Protein 4LXH (pdb70)

Sequence (276 aa):
MFEQFESKFIDCDGIRTHYIEMGEGDPLVLVHGGGAGADGRSNFADNFPIFARHMRVIAYDMVGFGQTDAPDPAGFAYTQAARTDHLISFIKALGLSKICLIGNAMGGTTACGAALKAPELIDRLVLMGAAVNISPDDMVANRDDLAAVMSYDGSEEGMRKIIAALTHSYQPTDDIVHHYRHEASLRPTTTAAYKATMGWAKQNGLYYSPEQLASLTMPVLVLGGKNDVMVPVRKVIDQILAIPQAIGHVFPNCGHWVMIEYPEEFCTQTLHFFGKL

B-factor: mean 48.94, std 16.24, range [20.0, 124.08]

Nearest PDB structures (foldseek):
  4lxh-assembly1_A  TM=1.004E+00  e=2.280E-61  Rhizorhabdus wittichii RW1
  4lxg-assembly1_A-2  TM=1.001E+00  e=1.913E-56  Rhizorhabdus wittichii RW1
  4lyd-assembly1_A-2  TM=9.975E-01  e=2.618E-54  Rhizorhabdus wittichii RW1
  7yii-assembly1_A  TM=8.177E-01  e=1.256E-17  Rhodococcus opacus
  5z7x-assembly1_A  TM=7.615E-01  e=5.450E-13  Striga hermonthica

Solvent-accessible surface area: 11505 Å² total; per-residue (Å²): 84,8,138,133,16,130,43,65,75,44,92,2,125,60,25,125,0,4,13,2,43,78,30,156,54,80,24,0,0,0,0,0,5,11,40,36,13,7,3,1,39,6,9,0,21,81,0,0,53,46,0,15,174,71,0,60,0,0,1,1,3,0,1,1,5,2,69,3,52,20,36,98,50,100,74,58,71,6,30,16,63,20,1,9,59,6,0,15,14,0,0,124,40,35,64,16,59,138,0,14,0,0,0,4,14,6,0,0,0,0,0,0,4,0,1,43,134,4,48,114,12,4,68,81,0,0,0,0,2,0,4,0,19,18,29,55,115,55,35,96,61,94,106,138,69,30,61,16,39,99,88,49,109,22,29,50,110,6,9,82,129,18,1,68,30,15,10,88,90,60,144,15,87,86,90,22,0,81,32,22,39,123,8,15,89,56,120,85,8,50,49,1,52,151,32,0,56,36,69,5,124,143,67,3,14,114,23,21,79,126,74,4,51,60,8,106,12,54,0,4,0,0,0,1,112,74,7,27,64,5,31,20,184,44,0,64,71,1,38,143,32,0,101,74,15,90,35,57,52,8,75,85,0,0,10,22,1,1,15,25,63,26,100,64,0,0,63,48,0,2,113,17,13,61,62,119

Structure (mmCIF, N/CA/C/O backbone):
data_4LXH
#
_entry.id   4LXH
#
_cell.length_a   66.596
_cell.length_b   66.596
_cell.length_c   338.179
_cell.angle_alpha   90.00
_cell.angle_beta   90.00
_cell.angle_gamma   120.00
#
_symmetry.space_group_name_H-M   'P 65 2 2'
#
loop_
_entity.id
_entity.type
_entity.pdbx_description
1 polymer 'MCP Hydrolase'
2 non-polymer '(2Z,4E)-3-chloro-2-hydroxy-6-oxo-6-phenylhexa-2,4-dienoic acid'
3 non-polymer 'SODIUM ION'
4 water water
#
loop_
_atom_site.group_PDB
_atom_site.id
_atom_site.type_symbol
_atom_site.label_atom_id
_atom_site.label_alt_id
_atom_site.label_comp_id
_atom_site.label_asym_id
_atom_site.label_entity_id
_atom_site.label_seq_id
_atom_site.pdbx_PDB_ins_code
_atom_site.Cartn_x
_atom_site.Cartn_y
_atom_site.Cartn_z
_atom_site.occupancy
_atom_site.B_iso_or_equiv
_atom_site.auth_seq_id
_atom_site.auth_comp_id
_atom_site.auth_asym_id
_atom_site.auth_atom_id
_atom_site.pdbx_PDB_model_num
ATOM 1 N N . MET A 1 1 ? -35.437 27.936 -4.037 1.00 51.64 1 MET A N 1
ATOM 2 C CA . MET A 1 1 ? -35.908 27.433 -2.737 1.00 47.94 1 MET A CA 1
ATOM 3 C C . MET A 1 1 ? -35.666 28.457 -1.699 1.00 47.20 1 MET A C 1
ATOM 4 O O . MET A 1 1 ? -34.834 29.379 -1.888 1.00 51.12 1 MET A O 1
ATOM 9 N N . PHE A 1 2 ? -36.446 28.388 -0.613 1.00 41.98 2 PHE A N 1
ATOM 10 C CA . PHE A 1 2 ? -36.258 29.264 0.543 1.00 37.86 2 PHE A CA 1
ATOM 11 C C . PHE A 1 2 ? -36.612 30.678 0.313 1.00 38.24 2 PHE A C 1
ATOM 12 O O . PHE A 1 2 ? -36.171 31.502 1.055 1.00 38.35 2 PHE A O 1
ATOM 20 N N . GLU A 1 3 ? -37.458 30.992 -0.672 1.00 43.68 3 GLU A N 1
ATOM 21 C CA . GLU A 1 3 ? -37.783 32.395 -0.958 1.00 40.05 3 GLU A CA 1
ATOM 22 C C . GLU A 1 3 ? -38.777 32.960 0.065 1.00 39.87 3 GLU A C 1
ATOM 23 O O . GLU A 1 3 ? -39.029 34.192 0.129 1.00 40.85 3 GLU A O 1
ATOM 29 N N . GLN A 1 4 ? -39.255 32.091 0.978 1.00 38.61 4 GLN A N 1
ATOM 30 C CA . GLN A 1 4 ? -40.036 32.591 2.104 1.00 40.00 4 GLN A CA 1
ATOM 31 C C . GLN A 1 4 ? -39.281 33.579 2.936 1.00 44.96 4 GLN A C 1
ATOM 32 O O . GLN A 1 4 ? -39.893 34.391 3.623 1.00 45.08 4 GLN A O 1
ATOM 38 N N . PHE A 1 5 ? -37.949 33.512 2.918 1.00 43.60 5 PHE A N 1
ATOM 39 C CA . PHE A 1 5 ? -37.164 34.483 3.672 1.00 44.28 5 PHE A CA 1
ATOM 40 C C . PHE A 1 5 ? -36.632 35.510 2.692 1.00 41.93 5 PHE A C 1
ATOM 41 O O . PHE A 1 5 ? -36.302 35.178 1.586 1.00 43.94 5 PHE A O 1
ATOM 49 N N . GLU A 1 6 ? -36.580 36.747 3.114 1.00 44.18 6 GLU A N 1
ATOM 50 C CA . GLU A 1 6 ? -35.953 37.816 2.373 1.00 49.19 6 GLU A CA 1
ATOM 51 C C . GLU A 1 6 ? -34.433 37.891 2.568 1.00 48.95 6 GLU A C 1
ATOM 52 O O . GLU A 1 6 ? -33.974 38.239 3.639 1.00 49.98 6 GLU A O 1
ATOM 58 N N . SER A 1 7 ? -33.668 37.615 1.524 1.00 50.20 7 SER A N 1
ATOM 59 C CA . SER A 1 7 ? -32.231 37.928 1.505 1.00 48.46 7 SER A CA 1
ATOM 60 C C . SER A 1 7 ? -31.915 39.384 1.801 1.00 50.52 7 SER A C 1
ATOM 61 O O . SER A 1 7 ? -32.458 40.295 1.173 1.00 52.17 7 SER A O 1
ATOM 64 N N . LYS A 1 8 ? -31.075 39.598 2.811 1.00 44.05 8 LYS A N 1
ATOM 65 C CA . LYS A 1 8 ? -30.546 40.897 3.134 1.00 41.50 8 LYS A CA 1
ATOM 66 C C . LYS A 1 8 ? -29.011 40.853 3.121 1.00 47.35 8 LYS A C 1
ATOM 67 O O . LYS A 1 8 ? -28.421 39.764 3.112 1.00 45.30 8 LYS A O 1
ATOM 73 N N . PHE A 1 9 ? -28.375 42.032 3.036 1.00 46.13 9 PHE A N 1
ATOM 74 C CA . PHE A 1 9 ? -26.915 42.107 2.863 1.00 47.45 9 PHE A CA 1
ATOM 75 C C . PHE A 1 9 ? -26.446 43.277 3.674 1.00 46.97 9 PHE A C 1
ATOM 76 O O . PHE A 1 9 ? -27.173 44.252 3.851 1.00 51.44 9 PHE A O 1
ATOM 84 N N . ILE A 1 10 ? -25.260 43.135 4.239 1.00 49.10 10 ILE A N 1
ATOM 85 C CA . ILE A 1 10 ? -24.653 44.148 5.054 1.00 45.58 10 ILE A CA 1
ATOM 86 C C . ILE A 1 10 ? -23.151 44.002 4.870 1.00 47.04 10 ILE A C 1
ATOM 87 O O . ILE A 1 10 ? -22.614 42.902 4.618 1.00 45.54 10 ILE A O 1
ATOM 92 N N . ASP A 1 11 ? -22.462 45.129 4.978 1.00 53.67 11 ASP A N 1
ATOM 93 C CA . ASP A 1 11 ? -21.022 45.145 4.802 1.00 53.33 11 ASP A CA 1
ATOM 94 C C . ASP A 1 11 ? -20.340 44.828 6.114 1.00 52.38 11 ASP A C 1
ATOM 95 O O . ASP A 1 11 ? -20.563 45.533 7.076 1.00 53.74 11 ASP A O 1
ATOM 100 N N . CYS A 1 12 ? -19.473 43.811 6.112 1.00 51.57 12 CYS A N 1
ATOM 10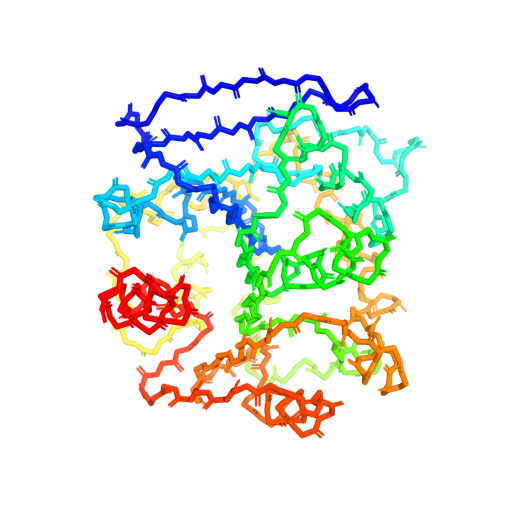1 C CA . CYS A 1 12 ? -18.660 43.459 7.283 1.00 53.65 12 CYS A CA 1
ATOM 102 C C . CYS A 1 12 ? -17.189 43.637 6.959 1.00 54.72 12 CYS A C 1
ATOM 103 O O . CYS A 1 12 ? -16.550 42.729 6.400 1.00 54.18 12 CYS A O 1
ATOM 106 N N . ASP A 1 13 ? -16.667 44.827 7.274 1.00 57.15 13 ASP A N 1
ATOM 107 C CA . ASP A 1 13 ? -15.274 45.185 6.937 1.00 60.36 13 ASP A CA 1
ATOM 108 C C . ASP A 1 13 ? -14.884 44.665 5.580 1.00 59.43 13 ASP A C 1
ATOM 109 O O . ASP A 1 13 ? -13.962 43.876 5.463 1.00 57.13 13 ASP A O 1
ATOM 114 N N . GLY A 1 14 ? -15.674 45.049 4.579 1.00 58.92 14 GLY A N 1
ATOM 115 C CA . GLY A 1 14 ? -15.368 44.747 3.211 1.00 56.57 14 GLY A CA 1
ATOM 116 C C . GLY A 1 14 ? -15.874 43.422 2.710 1.00 56.12 14 GLY A C 1
ATOM 117 O O . GLY A 1 14 ? -15.674 43.104 1.543 1.00 53.79 14 GLY A O 1
ATOM 118 N N . ILE A 1 15 ? -16.469 42.604 3.586 1.00 55.11 15 ILE A N 1
ATOM 119 C CA . ILE A 1 15 ? -17.079 41.367 3.131 1.00 50.96 15 ILE A CA 1
ATOM 120 C C . ILE A 1 15 ? -18.599 41.632 3.124 1.00 48.86 15 ILE A C 1
ATOM 121 O O . ILE A 1 15 ? -19.224 41.955 4.153 1.00 45.91 15 ILE A O 1
ATOM 126 N N . ARG A 1 16 ? -19.155 41.597 1.927 1.00 47.51 16 ARG A N 1
ATOM 127 C CA . ARG A 1 16 ? -20.588 41.723 1.737 1.00 46.38 16 ARG A CA 1
ATOM 128 C C . ARG A 1 16 ? -21.181 40.381 2.182 1.00 39.37 16 ARG A C 1
ATOM 129 O O . ARG A 1 16 ? -20.865 39.321 1.620 1.00 39.84 16 ARG A O 1
ATOM 137 N N . THR A 1 17 ? -22.072 40.478 3.159 1.00 41.31 17 THR A N 1
ATOM 138 C CA . THR A 1 17 ? -22.532 39.277 3.928 1.00 40.34 17 THR A CA 1
ATOM 139 C C . THR A 1 17 ? -24.043 39.086 3.793 1.00 37.09 17 THR A C 1
ATOM 140 O O . THR A 1 17 ? -24.796 39.966 4.138 1.00 42.06 17 THR A O 1
ATOM 144 N N . HIS A 1 18 ? -24.447 37.943 3.252 1.00 40.60 18 HIS A N 1
ATOM 145 C CA . HIS A 1 18 ? -25.839 37.569 3.148 1.00 40.09 18 HIS A CA 1
ATOM 146 C C . HIS A 1 18 ? -26.403 37.060 4.473 1.00 45.76 18 HIS A C 1
ATOM 147 O O . HIS A 1 18 ? -25.759 36.237 5.122 1.00 41.01 18 HIS A O 1
ATOM 154 N N . TYR A 1 19 ? -27.584 37.545 4.860 1.00 44.37 19 TYR A N 1
ATOM 155 C CA . TYR A 1 19 ? -28.308 37.016 6.005 1.00 48.17 19 TYR A CA 1
ATOM 156 C C . TYR A 1 19 ? -29.842 37.113 5.80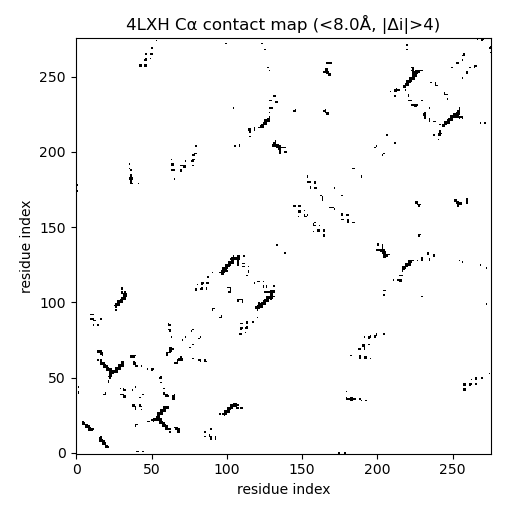4 1.00 49.07 19 TYR A C 1
ATOM 157 O O . TYR A 1 19 ? -30.355 37.954 5.038 1.00 43.17 19 TYR A O 1
ATOM 166 N N . ILE A 1 20 ? -30.553 36.262 6.527 1.00 47.33 20 ILE A N 1
ATOM 167 C CA . ILE A 1 20 ? -32.013 36.329 6.654 1.00 43.23 20 ILE A CA 1
ATOM 168 C C . ILE A 1 20 ? -32.346 36.505 8.115 1.00 46.83 20 ILE A C 1
ATOM 169 O O . ILE A 1 20 ? -31.574 36.035 9.028 1.00 39.70 20 ILE A O 1
ATOM 174 N N . GLU A 1 21 ? -33.436 37.217 8.380 1.00 42.87 21 GLU A N 1
ATOM 175 C CA . GLU A 1 21 ? -33.933 37.359 9.730 1.00 45.80 21 GLU A CA 1
ATOM 176 C C . GLU A 1 21 ? -35.466 37.225 9.807 1.00 49.27 21 GLU A C 1
ATOM 177 O O . GLU A 1 21 ? -36.131 37.341 8.778 1.00 47.69 21 GLU A O 1
ATOM 183 N N . MET A 1 22 ? -36.014 37.016 11.013 1.00 45.68 22 MET A N 1
ATOM 184 C CA . MET A 1 22 ? -37.455 36.817 11.203 1.00 46.67 22 MET A CA 1
ATOM 185 C C . MET A 1 22 ? -37.734 37.076 12.667 1.00 48.61 22 MET A C 1
ATOM 186 O O . MET A 1 22 ? -36.864 36.863 13.506 1.00 47.15 22 MET A O 1
ATOM 191 N N . GLY A 1 23 ? -38.896 37.606 13.011 1.00 44.13 23 GLY A N 1
ATOM 192 C CA . GLY A 1 23 ? -39.255 37.713 14.414 1.00 41.39 23 GLY A CA 1
ATOM 193 C C . GLY A 1 23 ? -38.767 38.992 14.994 1.00 46.18 23 GLY A C 1
ATOM 194 O O . GLY A 1 23 ? -38.098 39.742 14.330 1.00 48.56 23 GLY A O 1
ATOM 195 N N . GLU A 1 24 ? -39.093 39.211 16.268 1.00 46.74 24 GLU A N 1
ATOM 196 C CA . GLU A 1 24 ? -38.815 40.421 16.987 1.00 49.79 24 GLU A CA 1
ATOM 197 C C . GLU A 1 24 ? -38.362 40.061 18.377 1.00 49.38 24 GLU A C 1
ATOM 198 O O . GLU A 1 24 ? -38.748 39.029 18.959 1.00 45.24 24 GLU A O 1
ATOM 204 N N . GLY A 1 25 ? -37.547 40.921 18.933 1.00 52.24 25 GLY A N 1
ATOM 205 C CA . GLY A 1 25 ? -37.199 40.759 20.308 1.00 53.90 25 GLY A CA 1
ATOM 206 C C . GLY A 1 25 ? -35.739 40.514 20.425 1.00 54.62 25 GLY A C 1
ATOM 207 O O . GLY A 1 25 ? -34.950 41.053 19.672 1.00 55.87 25 GLY A O 1
ATOM 208 N N . ASP A 1 26 ? -35.368 39.699 21.389 1.00 54.14 26 ASP A N 1
ATOM 209 C CA . ASP A 1 26 ? -33.966 39.518 21.666 1.00 51.89 26 ASP A CA 1
ATOM 210 C C . ASP A 1 26 ? -33.280 38.748 20.521 1.00 45.02 26 ASP A C 1
ATOM 211 O O . ASP A 1 26 ? -33.880 37.884 19.939 1.00 43.01 26 ASP A O 1
ATOM 216 N N . PRO A 1 27 ? -32.027 39.115 20.179 1.00 39.89 27 PRO A N 1
ATOM 217 C CA . PRO A 1 27 ? -31.378 38.520 19.025 1.00 43.19 27 PRO A CA 1
ATOM 218 C C . PRO A 1 27 ? -30.755 37.128 19.247 1.00 41.33 27 PRO A C 1
ATOM 219 O O . PRO A 1 27 ? -30.093 36.866 20.231 1.00 43.25 27 PRO A O 1
ATOM 223 N N . LEU A 1 28 ? -30.990 36.282 18.294 1.00 40.39 28 LEU A N 1
ATOM 224 C CA . LEU A 1 28 ? -30.423 34.965 18.219 1.00 41.03 28 LEU A CA 1
ATOM 225 C C . LEU A 1 28 ? -29.755 34.862 16.874 1.00 39.46 28 LEU A C 1
ATOM 226 O O . LEU A 1 28 ? -30.445 34.971 15.828 1.00 39.16 28 LEU A O 1
ATOM 231 N N . VAL A 1 29 ? -28.433 34.672 16.880 1.00 36.04 29 VAL A N 1
ATOM 232 C CA . VAL A 1 29 ? -27.699 34.324 15.636 1.00 36.13 29 VAL A CA 1
ATOM 233 C C . VAL A 1 29 ? -27.428 32.856 15.501 1.00 34.12 29 VAL A C 1
ATOM 234 O O . VAL A 1 29 ? -26.872 32.242 16.429 1.00 38.07 29 VAL A O 1
ATOM 238 N N . LEU A 1 30 ? -27.755 32.283 14.346 1.00 28.70 30 LEU A N 1
ATOM 239 C CA . LEU A 1 30 ? -27.446 30.947 13.978 1.00 29.90 30 LEU A CA 1
ATOM 240 C C . LEU A 1 30 ? -26.243 30.887 12.969 1.00 37.22 30 LEU A C 1
ATOM 241 O O . LEU A 1 30 ? -26.232 31.628 11.970 1.00 38.97 30 LEU A O 1
ATOM 246 N N . VAL A 1 31 ? -25.282 30.018 13.236 1.00 33.39 31 VAL A N 1
ATOM 247 C CA . VAL A 1 31 ? -24.122 29.817 12.392 1.00 32.26 31 VAL A CA 1
ATOM 248 C C . VAL A 1 31 ? -24.106 28.419 11.811 1.00 34.89 31 VAL A C 1
ATOM 249 O O . VAL A 1 31 ? -23.955 27.464 12.515 1.00 37.77 31 VAL A O 1
ATOM 253 N N . HIS A 1 32 ? -24.259 28.324 10.512 1.00 31.82 32 HIS A N 1
ATOM 254 C CA . HIS A 1 32 ? -24.236 27.082 9.790 1.00 31.57 32 HIS A CA 1
ATOM 255 C C . HIS A 1 32 ? -22.913 26.363 9.812 1.00 31.18 32 HIS A C 1
ATOM 256 O O . HIS A 1 32 ? -21.909 26.887 10.158 1.00 33.63 32 HIS A O 1
ATOM 263 N N . GLY A 1 33 ? -22.975 25.116 9.401 1.00 42.17 33 GLY A N 1
ATOM 264 C CA . GLY A 1 33 ? -21.833 24.258 9.311 1.00 43.05 33 GLY A CA 1
ATOM 265 C C . GLY A 1 33 ? -21.009 24.464 8.059 1.00 41.58 33 GLY A C 1
ATOM 266 O O . GLY A 1 33 ? -21.255 25.341 7.282 1.00 32.01 33 GLY A O 1
ATOM 267 N N . GLY A 1 34 ? -20.016 23.628 7.882 1.00 49.33 34 GLY A N 1
ATOM 268 C CA . GLY A 1 34 ? -19.079 23.775 6.799 1.00 48.39 34 GLY A CA 1
ATOM 269 C C . GLY A 1 34 ? -19.071 22.688 5.769 1.00 48.73 34 GLY A C 1
ATOM 270 O O . GLY A 1 34 ? -18.052 22.397 5.230 1.00 57.77 34 GLY A O 1
ATOM 271 N N . GLY A 1 35 ? -20.207 22.098 5.488 1.00 45.42 35 GLY A N 1
ATOM 272 C CA . GLY A 1 35 ? -20.308 21.162 4.401 1.00 47.58 35 GLY A CA 1
ATOM 273 C C . GLY A 1 35 ? -20.345 21.876 3.064 1.00 45.79 35 GLY A C 1
ATOM 274 O O . GLY A 1 35 ? -20.566 23.059 3.003 1.00 41.50 35 GLY A O 1
ATOM 275 N N . ALA A 1 36 ? -20.104 21.139 2.002 1.00 48.65 36 ALA A N 1
ATOM 276 C CA . ALA A 1 36 ? -19.994 21.716 0.652 1.00 51.48 36 ALA A CA 1
ATOM 277 C C . ALA A 1 36 ? -21.366 22.266 0.268 1.00 48.41 36 ALA A C 1
ATOM 278 O O . ALA A 1 36 ? -22.304 21.495 0.175 1.00 46.74 36 ALA A O 1
ATOM 280 N N . GLY A 1 37 ? -21.474 23.574 0.100 1.00 45.59 37 GLY A N 1
ATOM 281 C CA . GLY A 1 37 ? -22.721 24.174 -0.310 1.00 48.69 37 GLY A CA 1
ATOM 282 C C . GLY A 1 37 ? -23.632 24.584 0.838 1.00 49.74 37 GLY A C 1
ATOM 283 O O . GLY A 1 37 ? -24.768 24.980 0.590 1.00 37.36 37 GLY A O 1
ATOM 284 N N . ALA A 1 38 ? -23.117 24.553 2.079 1.00 46.12 38 ALA A N 1
ATOM 285 C CA . ALA A 1 38 ? -23.902 24.920 3.260 1.00 42.71 38 ALA A CA 1
ATOM 286 C C . ALA A 1 38 ? -24.132 26.399 3.298 1.00 42.73 38 ALA A C 1
ATOM 287 O O . ALA A 1 38 ? -23.363 27.200 2.749 1.00 43.18 38 ALA A O 1
ATOM 289 N N . ASP A 1 39 ? -25.242 26.776 3.904 1.00 33.16 39 ASP A N 1
ATOM 290 C CA . ASP A 1 39 ? -25.560 28.162 4.141 1.00 36.44 39 ASP A CA 1
ATOM 291 C C . ASP A 1 39 ? -26.639 28.187 5.229 1.00 33.02 39 ASP A C 1
ATOM 292 O O . ASP A 1 39 ? -27.158 27.134 5.552 1.00 33.15 39 ASP A O 1
ATOM 297 N N . GLY A 1 40 ? -27.009 29.387 5.650 1.00 32.22 40 GLY A N 1
ATOM 298 C CA . GLY A 1 40 ? -27.904 29.699 6.709 1.00 39.19 40 GLY A CA 1
ATOM 299 C C . GLY A 1 40 ? -29.278 29.125 6.505 1.00 41.66 40 GLY A C 1
ATOM 300 O O . GLY A 1 40 ? -29.828 28.444 7.414 1.00 35.43 40 GLY A O 1
ATOM 301 N N . ARG A 1 41 ? -29.851 29.386 5.330 1.00 41.24 41 ARG A N 1
ATOM 302 C CA . ARG A 1 41 ? -31.229 28.959 5.085 1.00 40.03 41 ARG A CA 1
ATOM 303 C C . ARG A 1 41 ? -31.342 27.456 4.853 1.00 39.61 41 ARG A C 1
ATOM 304 O O . ARG A 1 41 ? -32.260 26.787 5.370 1.00 41.68 41 ARG A O 1
ATOM 312 N N . SER A 1 42 ? -30.387 26.817 4.244 1.00 36.48 42 SER A N 1
ATOM 313 C CA . SER A 1 42 ? -30.522 25.357 4.179 1.00 38.86 42 SER A CA 1
ATOM 314 C C . SER A 1 42 ? -30.265 24.640 5.535 1.00 39.68 42 SER A C 1
ATOM 315 O O . SER A 1 42 ? -30.679 23.497 5.696 1.00 42.12 42 SER A O 1
ATOM 318 N N . ASN A 1 43 ? -29.544 25.276 6.423 1.00 40.62 43 ASN A N 1
ATOM 3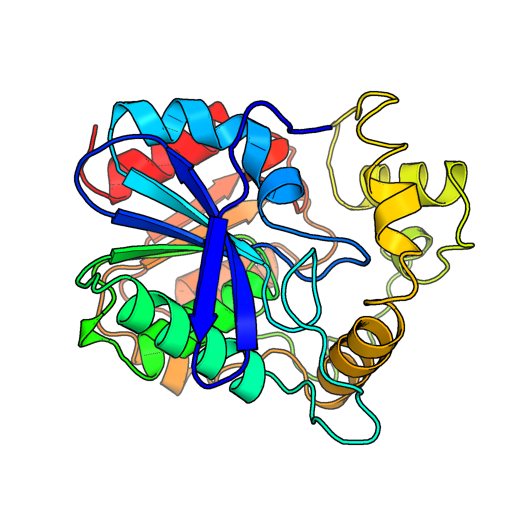19 C CA . ASN A 1 43 ? -29.219 24.646 7.661 1.00 34.56 43 ASN A CA 1
ATOM 320 C C . ASN A 1 43 ? -30.369 24.878 8.571 1.00 46.49 43 ASN A C 1
ATOM 321 O O . ASN A 1 43 ? -30.707 24.065 9.380 1.00 38.10 43 ASN A O 1
ATOM 326 N N . PHE A 1 44 ? -30.982 26.016 8.432 1.00 32.43 44 PHE A N 1
ATOM 327 C CA . PHE A 1 44 ? -31.908 26.345 9.479 1.00 34.72 44 PHE A CA 1
ATOM 328 C C . PHE A 1 44 ? -33.369 26.587 9.083 1.00 37.62 44 PHE A C 1
ATOM 329 O O . PHE A 1 44 ? -34.138 27.033 9.880 1.00 37.38 44 PHE A O 1
ATOM 337 N N . ALA A 1 45 ? -33.781 26.317 7.869 1.00 36.12 45 ALA A N 1
ATOM 338 C CA . ALA A 1 45 ? -35.127 26.678 7.431 1.00 41.85 45 ALA A CA 1
ATOM 339 C C . ALA A 1 45 ? -36.263 26.196 8.337 1.00 41.98 45 ALA A C 1
ATOM 340 O O . ALA A 1 45 ? -37.144 26.932 8.667 1.00 43.77 45 ALA A O 1
ATOM 342 N N . ASP A 1 46 ? -36.199 24.945 8.723 1.00 43.69 46 ASP A N 1
ATOM 343 C CA . ASP A 1 46 ? -37.143 24.324 9.687 1.00 47.00 46 ASP A CA 1
ATOM 344 C C . ASP A 1 46 ? -37.283 25.012 11.060 1.00 43.90 46 ASP A C 1
ATOM 345 O O . ASP A 1 46 ? -38.349 25.022 11.629 1.00 46.80 46 ASP A O 1
ATOM 350 N N . ASN A 1 47 ? -36.221 25.600 11.587 1.00 36.81 47 ASN A N 1
ATOM 351 C CA . ASN A 1 47 ? -36.240 26.135 12.928 1.00 34.08 47 ASN A CA 1
ATOM 352 C C . ASN A 1 47 ? -36.652 27.566 12.990 1.00 35.94 47 ASN A C 1
ATOM 353 O O . ASN A 1 47 ? -37.032 28.091 14.033 1.00 35.58 47 ASN A O 1
ATOM 358 N N . PHE A 1 48 ? -36.448 28.253 11.891 1.00 37.68 48 PHE A N 1
ATOM 359 C CA . PHE A 1 48 ? -36.672 29.679 11.791 1.00 38.45 48 PHE A CA 1
ATOM 360 C C . PHE A 1 48 ? -38.050 30.128 12.243 1.00 36.39 48 PHE A C 1
ATOM 361 O O . PHE A 1 48 ? -38.151 31.047 12.990 1.00 40.84 48 PHE A O 1
ATOM 369 N N . PRO A 1 49 ? -39.108 29.482 11.796 1.00 38.04 49 PRO A N 1
ATOM 370 C CA . PRO A 1 49 ? -40.443 29.922 12.214 1.00 45.65 49 PRO A CA 1
ATOM 371 C C . PRO A 1 49 ? -40.679 29.635 13.689 1.00 42.24 49 PRO A C 1
ATOM 372 O O . PRO A 1 49 ? -41.362 30.387 14.337 1.00 47.65 49 PRO A O 1
ATOM 376 N N . ILE A 1 50 ? -40.084 28.563 14.223 1.00 44.82 50 ILE A N 1
ATOM 377 C CA . ILE A 1 50 ? -40.233 28.278 15.669 1.00 41.35 50 ILE A CA 1
ATOM 378 C C . ILE A 1 50 ? -39.540 29.386 16.470 1.00 39.28 50 ILE A C 1
ATOM 379 O O . ILE A 1 50 ? -40.178 30.062 17.285 1.00 34.78 50 ILE A O 1
ATOM 384 N N . PHE A 1 51 ? -38.247 29.627 16.198 1.00 33.53 51 PHE A N 1
ATOM 385 C CA . PHE A 1 51 ? -37.531 30.643 16.929 1.00 34.03 51 PHE A CA 1
ATOM 386 C C . PHE A 1 51 ? -38.146 32.028 16.852 1.00 36.74 51 PHE A C 1
ATOM 387 O O . PHE A 1 51 ? -37.983 32.845 17.788 1.00 35.76 51 PHE A O 1
ATOM 395 N N . ALA A 1 52 ? -38.741 32.323 15.675 1.00 40.38 52 ALA A N 1
ATOM 396 C CA . ALA A 1 52 ? -39.194 33.673 15.357 1.00 43.58 52 ALA A CA 1
ATOM 397 C C . ALA A 1 52 ? -40.449 34.071 16.197 1.00 45.94 52 ALA A C 1
ATOM 398 O O . ALA A 1 52 ? -40.706 35.251 16.445 1.00 47.76 52 ALA A O 1
ATOM 400 N N . ARG A 1 53 ? -41.136 33.079 16.751 1.00 47.37 53 ARG A N 1
ATOM 401 C CA . ARG A 1 53 ? -42.214 33.354 17.685 1.00 48.89 53 ARG A CA 1
ATOM 402 C C . ARG A 1 53 ? -41.740 33.928 18.971 1.00 47.43 53 ARG A C 1
ATOM 403 O O . ARG A 1 53 ? -42.513 34.534 19.685 1.00 42.49 53 ARG A O 1
ATOM 411 N N . HIS A 1 54 ? -40.458 33.824 19.259 1.00 43.35 54 HIS A N 1
ATOM 412 C CA . HIS A 1 54 ? -39.966 34.270 20.570 1.00 44.40 54 HIS A CA 1
ATOM 413 C C . HIS A 1 54 ? -38.867 35.239 20.491 1.00 42.72 54 HIS A C 1
ATOM 414 O O . HIS A 1 54 ? -38.627 35.978 21.465 1.00 44.45 54 HIS A O 1
ATOM 421 N N . MET A 1 55 ? -38.145 35.245 19.366 1.00 43.13 55 MET A N 1
ATOM 422 C CA . MET A 1 55 ? -36.954 36.083 19.330 1.00 43.01 55 MET A CA 1
ATOM 423 C C . MET A 1 55 ? -36.789 36.663 17.941 1.00 42.47 55 MET A C 1
ATOM 424 O O . MET A 1 55 ? -37.451 36.230 16.988 1.00 46.16 55 MET A O 1
ATOM 429 N N . ARG A 1 56 ? -35.865 37.613 17.819 1.00 43.66 56 ARG A N 1
ATOM 430 C CA . ARG A 1 56 ? -35.358 37.957 16.491 1.00 42.11 56 ARG A CA 1
ATOM 431 C C . ARG A 1 56 ? -34.251 37.014 16.057 1.00 39.32 56 ARG A C 1
ATOM 432 O O . ARG A 1 56 ? -33.068 37.197 16.459 1.00 39.62 56 ARG A O 1
ATOM 440 N N . VAL A 1 57 ? -34.604 36.043 15.227 1.00 38.20 57 VAL A N 1
ATOM 441 C CA . VAL A 1 57 ? -33.666 35.061 14.749 1.00 43.56 57 VAL A CA 1
ATOM 442 C C . VAL A 1 57 ? -33.006 35.448 13.397 1.00 45.97 57 VAL A C 1
ATOM 443 O O . VAL A 1 57 ? -33.662 35.955 12.490 1.00 44.37 57 VAL A O 1
ATOM 447 N N . ILE A 1 58 ? -31.713 35.141 13.283 1.00 41.42 58 ILE A N 1
ATOM 448 C CA . ILE A 1 58 ? -30.821 35.648 12.207 1.00 40.49 58 ILE A CA 1
ATOM 449 C C . ILE A 1 58 ? -29.861 34.583 11.781 1.00 41.80 58 ILE A C 1
ATOM 450 O O . ILE A 1 58 ? -29.154 34.008 12.633 1.00 41.58 58 ILE A O 1
ATOM 455 N N . ALA A 1 59 ? -29.860 34.209 10.515 1.00 34.47 59 ALA A N 1
ATOM 456 C CA . ALA A 1 59 ? -28.857 33.261 10.034 1.00 36.11 59 ALA A CA 1
ATOM 457 C C . ALA A 1 59 ? -28.088 34.002 8.913 1.00 40.70 59 ALA A C 1
ATOM 458 O O . ALA A 1 59 ? -28.712 34.768 8.180 1.00 39.52 59 ALA A O 1
ATOM 460 N N . TYR A 1 60 ? -26.760 33.877 8.892 1.00 41.12 60 TYR A N 1
ATOM 461 C CA . TYR A 1 60 ? -25.892 34.577 7.926 1.00 38.34 60 TYR A CA 1
ATOM 462 C C . TYR A 1 60 ? -25.077 33.519 7.238 1.00 41.21 60 TYR A C 1
ATOM 463 O O . TYR A 1 60 ? -25.052 32.360 7.690 1.00 40.56 60 TYR A O 1
ATOM 472 N N . ASP A 1 61 ? -24.457 33.857 6.100 1.00 39.16 61 ASP A N 1
ATOM 473 C CA . ASP A 1 61 ? -23.589 32.923 5.457 1.00 39.13 61 ASP A CA 1
ATOM 474 C C . ASP A 1 61 ? -22.140 33.292 5.824 1.00 39.58 61 ASP A C 1
ATOM 475 O O . ASP A 1 61 ? -21.745 34.444 5.736 1.00 42.13 61 ASP A O 1
ATOM 480 N N . MET A 1 62 ? -21.366 32.326 6.318 1.00 38.04 62 MET A N 1
ATOM 481 C CA . MET A 1 62 ? -19.972 32.563 6.668 1.00 38.57 62 MET A CA 1
ATOM 482 C C . MET A 1 62 ? -19.138 32.887 5.380 1.00 37.50 62 MET A C 1
ATOM 483 O O . MET A 1 62 ? -19.448 32.405 4.300 1.00 39.20 62 MET A O 1
ATOM 488 N N . VAL A 1 63 ? -18.100 33.704 5.562 1.00 45.36 63 VAL A N 1
ATOM 489 C CA . VAL A 1 63 ? -17.165 34.032 4.475 1.00 39.04 63 VAL A CA 1
ATOM 490 C C . VAL A 1 63 ? -16.802 32.770 3.750 1.00 41.62 63 VAL A C 1
ATOM 491 O O . VAL A 1 63 ? -16.408 31.736 4.319 1.00 46.08 63 VAL A O 1
ATOM 495 N N . GLY A 1 64 ? -17.092 32.775 2.457 1.00 40.45 64 GLY A N 1
ATOM 496 C CA . GLY A 1 64 ? -16.763 31.639 1.635 1.00 39.37 64 GLY A CA 1
ATOM 497 C C . GLY A 1 64 ? -17.918 30.750 1.274 1.00 40.44 64 GLY A C 1
ATOM 498 O O . GLY A 1 64 ? -17.732 29.800 0.500 1.00 42.78 64 GLY A O 1
ATOM 499 N N . PHE A 1 65 ? -19.076 30.992 1.900 1.00 39.29 65 PHE A N 1
ATOM 500 C CA . PHE A 1 65 ? -20.262 30.168 1.741 1.00 37.74 65 PHE A CA 1
ATOM 501 C C . PHE A 1 65 ? -21.438 31.017 1.242 1.00 31.86 65 PHE A C 1
ATOM 502 O O . PHE A 1 65 ? -21.529 32.219 1.553 1.00 33.57 65 PHE A O 1
ATOM 510 N N . GLY A 1 66 ? -22.363 30.312 0.632 1.00 39.66 66 GLY A N 1
ATOM 511 C CA . GLY A 1 66 ? -23.699 30.868 0.359 1.00 40.80 66 GLY A CA 1
ATOM 512 C C . GLY A 1 66 ? -23.573 32.028 -0.611 1.00 42.31 66 GLY A C 1
ATOM 513 O O . GLY A 1 66 ? -22.941 31.887 -1.626 1.00 43.47 66 GLY A O 1
ATOM 514 N N . GLN A 1 67 ? -24.127 33.161 -0.233 1.00 42.61 67 GLN A N 1
ATOM 515 C CA . GLN A 1 67 ? -24.185 34.365 -1.044 1.00 45.37 67 GLN A CA 1
ATOM 516 C C . GLN A 1 67 ? -23.388 35.409 -0.359 1.00 42.83 67 GLN A C 1
ATOM 517 O O . GLN A 1 67 ? -23.504 36.596 -0.592 1.00 40.64 67 GLN A O 1
ATOM 523 N N . THR A 1 68 ? -22.565 34.978 0.568 1.00 43.50 68 THR A N 1
ATOM 524 C CA . THR A 1 68 ? -21.684 35.935 1.192 1.00 42.63 68 THR A CA 1
ATOM 525 C C . THR A 1 68 ? -20.507 36.030 0.213 1.00 36.70 68 THR A C 1
ATOM 526 O O . THR A 1 68 ? -20.279 35.083 -0.552 1.00 34.81 68 THR A O 1
ATOM 530 N N . ASP A 1 69 ? -19.810 37.155 0.194 1.00 43.27 69 ASP A N 1
ATOM 531 C CA . ASP A 1 69 ? -18.497 37.199 -0.586 1.00 47.65 69 ASP A CA 1
ATOM 532 C C . ASP A 1 69 ? -17.569 36.031 -0.322 1.00 45.96 69 ASP A C 1
ATOM 533 O O . ASP A 1 69 ? -17.326 35.713 0.864 1.00 51.38 69 ASP A O 1
ATOM 538 N N . ALA A 1 70 ? -17.128 35.348 -1.370 1.00 40.57 70 ALA A N 1
ATOM 539 C CA . ALA A 1 70 ? -16.061 34.418 -1.288 1.00 40.62 70 ALA A CA 1
ATOM 540 C C . ALA A 1 70 ? -14.755 35.054 -1.907 1.00 41.25 70 ALA A C 1
ATOM 541 O O . ALA A 1 70 ? -14.400 34.687 -3.020 1.00 42.22 70 ALA A O 1
ATOM 543 N N . PRO A 1 71 ? -14.020 35.894 -1.153 1.00 42.95 71 PRO A N 1
ATOM 544 C CA . PRO A 1 71 ? -12.717 36.397 -1.649 1.00 43.40 71 PRO A CA 1
ATOM 545 C C . PRO A 1 71 ? -11.883 35.313 -2.307 1.00 44.34 71 PRO A C 1
ATOM 546 O O . PRO A 1 71 ? -11.782 34.179 -1.822 1.00 42.29 71 PRO A O 1
ATOM 550 N N . ASP A 1 72 ? -11.334 35.646 -3.466 1.00 41.01 72 ASP A N 1
ATOM 551 C CA . ASP A 1 72 ? -10.436 34.752 -4.195 1.00 42.00 72 ASP A CA 1
ATOM 552 C C . ASP A 1 72 ? -9.367 34.269 -3.203 1.00 38.89 72 ASP A C 1
ATOM 553 O O . ASP A 1 72 ? -8.735 35.102 -2.539 1.00 36.96 72 ASP A O 1
ATOM 558 N N . PRO A 1 73 ? -9.165 32.964 -3.132 1.00 37.74 73 PRO A N 1
ATOM 559 C CA . PRO A 1 73 ? -8.233 32.343 -2.209 1.00 42.43 73 PRO A CA 1
ATOM 560 C C . PRO A 1 73 ? -6.769 32.401 -2.709 1.00 44.43 73 PRO A C 1
ATOM 561 O O . PRO A 1 73 ? -5.896 31.881 -2.038 1.00 41.34 73 PRO A O 1
ATOM 565 N N . ALA A 1 74 ? -6.548 32.974 -3.905 1.00 44.35 74 ALA A N 1
ATOM 566 C CA . ALA A 1 74 ? -5.212 33.386 -4.399 1.00 43.29 74 ALA A CA 1
ATOM 567 C C . ALA A 1 74 ? -4.776 34.537 -3.580 1.00 41.21 74 ALA A C 1
ATOM 568 O O . ALA A 1 74 ? -3.612 34.814 -3.509 1.00 43.93 74 ALA A O 1
ATOM 570 N N . GLY A 1 75 ? -5.727 35.259 -2.988 1.00 38.99 75 GLY A N 1
ATOM 571 C CA . GLY A 1 75 ? -5.411 36.395 -2.167 1.00 37.90 75 GLY A CA 1
ATOM 572 C C . GLY A 1 75 ? -5.926 36.425 -0.715 1.00 42.48 75 GLY A C 1
ATOM 573 O O . GLY A 1 75 ? -5.625 37.377 0.035 1.00 42.47 75 GLY A O 1
ATOM 574 N N . PHE A 1 76 ? -6.688 35.404 -0.304 1.00 42.98 76 PHE A N 1
ATOM 575 C CA . PHE A 1 76 ? -7.387 35.459 1.019 1.00 44.44 76 PHE A CA 1
ATOM 576 C C . PHE A 1 76 ? -7.165 34.130 1.706 1.00 36.43 76 PHE A C 1
ATOM 577 O O . PHE A 1 76 ? -7.274 33.102 1.114 1.00 35.62 76 PHE A O 1
ATOM 585 N N . ALA A 1 77 ? -6.737 34.182 2.958 1.00 40.39 77 ALA A N 1
ATOM 586 C CA . ALA A 1 77 ? -6.465 32.952 3.697 1.00 39.62 77 ALA A CA 1
ATOM 587 C C . ALA A 1 77 ? -7.821 32.488 4.415 1.00 32.16 77 ALA A C 1
ATOM 588 O O . ALA A 1 77 ? -8.368 33.232 5.204 1.00 37.03 77 ALA A O 1
ATOM 590 N N . TYR A 1 78 ? -8.363 31.357 4.052 1.00 40.72 78 TYR A N 1
ATOM 591 C CA . TYR A 1 78 ? -9.607 30.831 4.674 1.00 36.99 78 TYR A CA 1
ATOM 592 C C . TYR A 1 78 ? -9.296 30.032 5.975 1.00 31.27 78 TYR A C 1
ATOM 593 O O . TYR A 1 78 ? -9.367 28.801 6.020 1.00 37.09 78 TYR A O 1
ATOM 602 N N . THR A 1 79 ? -8.833 30.785 6.941 1.00 36.12 79 THR A N 1
ATOM 603 C CA . THR A 1 79 ? -8.466 30.264 8.260 1.00 39.76 79 THR A CA 1
ATOM 604 C C . THR A 1 79 ? -9.657 30.440 9.259 1.00 42.82 79 THR A C 1
ATOM 605 O O . THR A 1 79 ? -10.625 31.199 8.998 1.00 39.49 79 THR A O 1
ATOM 609 N N . GLN A 1 80 ? -9.547 29.821 10.437 1.00 41.04 80 GLN A N 1
ATOM 610 C CA . GLN A 1 80 ? -10.640 29.884 11.406 1.00 38.13 80 GLN A CA 1
ATOM 611 C C . GLN A 1 80 ? -10.698 31.264 11.919 1.00 40.72 80 GLN A C 1
ATOM 612 O O . GLN A 1 80 ? -11.771 31.829 12.166 1.00 42.10 80 GLN A O 1
ATOM 618 N N . ALA A 1 81 ? -9.545 31.892 12.025 1.00 36.09 81 ALA A N 1
ATOM 619 C CA . ALA A 1 81 ? -9.520 33.229 12.525 1.00 35.65 81 ALA A CA 1
ATOM 620 C C . ALA A 1 81 ? -10.279 34.170 11.594 1.00 38.01 81 ALA A C 1
ATOM 621 O O . ALA A 1 81 ? -10.841 35.231 12.021 1.00 42.62 81 ALA A O 1
ATOM 623 N N . ALA A 1 82 ? -10.244 33.822 10.313 1.00 41.73 82 ALA A N 1
ATOM 624 C CA . ALA A 1 82 ? -10.978 34.610 9.303 1.00 42.61 82 ALA A CA 1
ATOM 625 C C . ALA A 1 82 ? -12.497 34.466 9.586 1.00 38.12 82 ALA A C 1
ATOM 626 O O . ALA A 1 82 ? -13.197 35.462 9.642 1.00 38.18 82 ALA A O 1
ATOM 628 N N . ARG A 1 83 ? -12.977 33.241 9.829 1.00 40.04 83 ARG A N 1
ATOM 629 C CA . ARG A 1 83 ? -14.426 33.107 10.137 1.00 40.42 83 ARG A CA 1
ATOM 630 C C . ARG A 1 83 ? -14.846 33.812 11.414 1.00 41.83 83 ARG A C 1
ATOM 631 O O . ARG A 1 83 ? -15.895 34.501 11.487 1.00 37.89 83 ARG A O 1
ATOM 639 N N . THR A 1 84 ? -13.993 33.723 12.431 1.00 42.24 84 THR A N 1
ATOM 640 C CA . THR A 1 84 ? -14.322 34.279 13.714 1.00 42.03 84 THR A CA 1
ATOM 641 C C . THR A 1 84 ? -14.446 35.778 13.641 1.00 44.98 84 THR A C 1
ATOM 642 O O . THR A 1 84 ? -15.370 36.390 14.190 1.00 43.46 84 THR A O 1
ATOM 646 N N . ASP A 1 85 ? -13.476 36.399 12.966 1.00 42.21 85 ASP A N 1
ATOM 647 C CA . ASP A 1 85 ? -13.484 37.838 12.851 1.00 37.23 85 ASP A CA 1
ATOM 648 C C . ASP A 1 85 ? -14.650 38.335 11.970 1.00 37.78 85 ASP A C 1
ATOM 649 O O . ASP A 1 85 ? -15.227 39.408 12.219 1.00 38.06 85 ASP A O 1
ATOM 654 N N . HIS A 1 86 ? -14.981 37.559 10.963 1.00 36.21 86 HIS A N 1
ATOM 655 C CA . HIS A 1 86 ? -16.176 37.882 10.166 1.00 40.68 86 HIS A CA 1
ATOM 656 C C . HIS A 1 86 ? -17.444 37.874 11.055 1.00 44.90 86 HIS A C 1
ATOM 657 O O . HIS A 1 86 ? -18.210 38.841 11.063 1.00 44.81 86 HIS A O 1
ATOM 664 N N . LEU A 1 87 ? -17.629 36.812 11.876 1.00 46.01 87 LEU A N 1
ATOM 665 C CA . LEU A 1 87 ? -18.798 36.754 12.758 1.00 40.29 87 LEU A CA 1
ATOM 666 C C . LEU A 1 87 ? -18.869 37.934 13.649 1.00 39.12 87 LEU A C 1
ATOM 667 O O . LEU A 1 87 ? -19.932 38.498 13.836 1.00 40.42 87 LEU A O 1
ATOM 672 N N . ILE A 1 88 ? -17.728 38.301 14.244 1.00 41.98 88 ILE A N 1
ATOM 673 C CA . ILE A 1 88 ? -17.650 39.427 15.148 1.00 44.38 88 ILE A CA 1
ATOM 674 C C . ILE A 1 88 ? -18.023 40.698 14.423 1.00 46.65 88 ILE A C 1
ATOM 675 O O . ILE A 1 88 ? -18.690 41.552 14.988 1.00 45.28 88 ILE A O 1
ATOM 680 N N . SER A 1 89 ? -17.585 40.802 13.165 1.00 46.55 89 SER A N 1
ATOM 681 C CA . SER A 1 89 ? -17.834 42.008 12.341 1.00 46.65 89 SER A CA 1
ATOM 682 C C . SER A 1 89 ? -19.329 42.115 12.000 1.00 45.41 89 SER A C 1
ATOM 683 O O . SER A 1 89 ? -19.948 43.198 12.062 1.00 43.49 89 SER A O 1
ATOM 686 N N . PHE A 1 90 ? -19.926 40.937 11.742 1.00 47.46 90 PHE A N 1
ATOM 687 C CA . PHE A 1 90 ? -21.340 40.811 11.386 1.00 43.32 90 PHE A CA 1
ATOM 688 C C . PHE A 1 90 ? -22.226 41.251 12.512 1.00 46.14 90 PHE A C 1
ATOM 689 O O . PHE A 1 90 ? -23.114 42.140 12.359 1.00 43.01 90 PHE A O 1
ATOM 697 N N . ILE A 1 91 ? -21.928 40.708 13.690 1.00 48.39 91 ILE A N 1
ATOM 698 C CA . ILE A 1 91 ? -22.620 41.090 14.940 1.00 44.98 91 ILE A CA 1
ATOM 699 C C . ILE A 1 91 ? -22.571 42.564 15.186 1.00 47.55 91 ILE A C 1
ATOM 700 O O . ILE A 1 91 ? -23.567 43.183 15.591 1.00 48.53 91 ILE A O 1
ATOM 705 N N . LYS A 1 92 ? -21.399 43.140 15.009 1.00 50.83 92 LYS A N 1
ATOM 706 C CA . LYS A 1 92 ? -21.246 44.560 15.262 1.00 54.06 92 LYS A CA 1
ATOM 707 C C . LYS A 1 92 ? -21.924 45.357 14.150 1.00 55.39 92 LYS A C 1
ATOM 708 O O . LYS A 1 92 ? -22.517 46.414 14.413 1.00 56.18 92 LYS A O 1
ATOM 714 N N . ALA A 1 93 ? -21.855 44.851 12.924 1.00 55.79 93 ALA A N 1
ATOM 715 C CA . ALA A 1 93 ? -22.513 45.540 11.795 1.00 55.24 93 ALA A CA 1
ATOM 716 C C . ALA A 1 93 ? -23.982 45.721 12.100 1.00 58.62 93 ALA A C 1
ATOM 717 O O . ALA A 1 93 ? -24.503 46.840 11.955 1.00 59.21 93 ALA A O 1
ATOM 719 N N . LEU A 1 94 ? -24.665 44.673 12.591 1.00 55.03 94 LEU A N 1
ATOM 720 C CA . LEU A 1 94 ? -26.112 44.811 12.892 1.00 52.44 94 LEU A CA 1
ATOM 721 C C . LEU A 1 94 ? -26.383 45.562 14.160 1.00 52.02 94 LEU A C 1
ATOM 722 O O . LEU A 1 94 ? -27.526 45.787 14.532 1.00 52.69 94 LEU A O 1
ATOM 727 N N . GLY A 1 95 ? -25.328 45.975 14.837 1.00 55.03 95 GLY A N 1
ATOM 728 C CA . GLY A 1 95 ? -25.478 46.720 16.067 1.00 58.23 95 GLY A CA 1
ATOM 729 C C . GLY A 1 95 ? -25.877 45.887 17.275 1.00 60.17 95 GLY A C 1
ATOM 730 O O . GLY A 1 95 ? -26.066 46.439 18.375 1.00 63.11 95 GLY A O 1
ATOM 731 N N . LEU A 1 96 ? -25.988 44.581 17.159 1.00 59.84 96 LEU A N 1
ATOM 732 C CA . LEU A 1 96 ? -26.449 43.812 18.313 1.00 59.51 96 LEU A CA 1
ATOM 733 C C . LEU A 1 96 ? -25.432 43.725 19.438 1.00 60.83 96 LEU A C 1
ATOM 734 O O . LEU A 1 96 ? -24.261 43.898 19.223 1.00 61.00 96 LEU A O 1
ATOM 739 N N . SER A 1 97 ? -25.907 43.392 20.618 1.00 64.01 97 SER A N 1
ATOM 740 C CA . SER A 1 97 ? -25.048 42.809 21.616 1.00 63.74 97 SER A CA 1
ATOM 741 C C . SER A 1 97 ? -25.806 42.014 22.673 1.00 59.75 97 SER A C 1
ATOM 742 O O . SER A 1 97 ? -27.008 42.035 22.732 1.00 54.10 97 SER A O 1
ATOM 745 N N . LYS A 1 98 ? -25.078 41.256 23.463 1.00 57.96 98 LYS A N 1
ATOM 746 C CA . LYS A 1 98 ? -25.689 40.297 24.330 1.00 57.65 98 LYS A CA 1
ATOM 747 C C . LYS A 1 98 ? -26.601 39.406 23.510 1.00 54.02 98 LYS A C 1
ATOM 748 O O . LYS A 1 98 ? -27.778 39.315 23.763 1.00 54.65 98 LYS A O 1
ATOM 754 N N . ILE A 1 99 ? -26.043 38.760 22.509 1.00 45.93 99 ILE A N 1
ATOM 755 C CA . ILE A 1 99 ? -26.854 37.876 21.688 1.00 44.10 99 ILE A CA 1
ATOM 756 C C . ILE A 1 99 ? -26.885 36.428 22.289 1.00 43.96 99 ILE A C 1
ATOM 757 O O . ILE A 1 99 ? -26.070 36.093 23.127 1.00 44.37 99 ILE A O 1
ATOM 762 N N . CYS A 1 100 ? -27.859 35.632 21.872 1.00 41.30 100 CYS A N 1
ATOM 763 C CA . CYS A 1 100 ? -27.791 34.187 21.947 1.00 42.34 100 CYS A CA 1
ATOM 764 C C . CYS A 1 100 ? -27.202 33.706 20.640 1.00 42.46 100 CYS A C 1
ATOM 765 O O . CYS A 1 100 ? -27.527 34.240 19.551 1.00 39.80 100 CYS A O 1
ATOM 768 N N . LEU A 1 101 ? -26.339 32.704 20.716 1.00 38.33 101 LEU A N 1
ATOM 769 C CA . LEU A 1 101 ? -25.565 32.281 19.549 1.00 37.37 101 LEU A CA 1
ATOM 770 C C . LEU A 1 101 ? -25.498 30.786 19.471 1.00 37.17 101 LEU A C 1
ATOM 771 O O . LEU A 1 101 ? -25.155 30.171 20.447 1.00 42.36 101 LEU A O 1
ATOM 776 N N . ILE A 1 102 ? -25.938 30.194 18.369 1.00 33.84 102 ILE A N 1
ATOM 777 C CA . ILE A 1 102 ? -25.865 28.778 18.120 1.00 34.86 102 ILE A CA 1
ATOM 778 C C . ILE A 1 102 ? -24.972 28.493 16.896 1.00 38.53 102 ILE A C 1
ATOM 779 O O . ILE A 1 102 ? -25.203 29.061 15.848 1.00 37.78 102 ILE A O 1
ATOM 784 N N . GLY A 1 103 ? -23.995 27.586 17.012 1.00 37.86 103 GLY A N 1
ATOM 785 C CA . GLY A 1 103 ? -23.192 27.047 15.869 1.00 25.91 103 GLY A CA 1
ATOM 786 C C . GLY A 1 103 ? -23.172 25.585 15.724 1.00 32.70 103 GLY A C 1
ATOM 787 O O . GLY A 1 103 ? -22.977 24.830 16.720 1.00 32.88 103 GLY A O 1
ATOM 788 N N . ASN A 1 104 ? -23.382 25.121 14.495 1.00 30.21 104 ASN A N 1
ATOM 789 C CA . ASN A 1 104 ? -23.240 23.733 14.108 1.00 30.89 104 ASN A CA 1
ATOM 790 C C . ASN A 1 104 ? -21.837 23.504 13.495 1.00 37.34 104 ASN A C 1
ATOM 791 O O . ASN A 1 104 ? -21.400 24.326 12.663 1.00 36.97 104 ASN A O 1
ATOM 796 N N . ALA A 1 105 ? -21.162 22.439 13.938 1.00 35.16 105 ALA A N 1
ATOM 797 C CA . ALA A 1 105 ? -19.843 22.022 13.467 1.00 35.35 105 ALA A CA 1
ATOM 798 C C . ALA A 1 105 ? -18.821 23.158 13.279 1.00 36.54 105 ALA A C 1
ATOM 799 O O . ALA A 1 105 ? -18.450 23.824 14.258 1.00 36.93 105 ALA A O 1
ATOM 801 N N . MET A 1 106 ? -18.398 23.455 12.062 1.00 37.26 106 MET A N 1
ATOM 802 C CA . MET A 1 106 ? -17.463 24.530 11.844 1.00 30.39 106 MET A CA 1
ATOM 803 C C . MET A 1 106 ? -18.084 25.838 12.231 1.00 31.66 106 MET A C 1
ATOM 804 O O . MET A 1 106 ? -17.421 26.740 12.645 1.00 31.70 106 MET A O 1
ATOM 809 N N . GLY A 1 107 ? -19.391 25.926 12.138 1.00 35.04 107 GLY A N 1
ATOM 810 C CA . GLY A 1 107 ? -20.089 27.073 12.710 1.00 34.78 107 GLY A CA 1
ATOM 811 C C . GLY A 1 107 ? -19.920 27.159 14.233 1.00 32.32 107 GLY A C 1
ATOM 812 O O . GLY A 1 107 ? -19.989 28.239 14.821 1.00 30.34 107 GLY A O 1
ATOM 813 N N . GLY A 1 108 ? -19.826 25.986 14.863 1.00 36.78 108 GLY A N 1
ATOM 814 C CA . GLY A 1 108 ? -19.546 25.877 16.336 1.00 39.11 108 GLY A CA 1
ATOM 815 C C . GLY A 1 108 ? -18.185 26.414 16.690 1.00 34.24 108 GLY A C 1
ATOM 816 O O . GLY A 1 108 ? -18.035 27.273 17.603 1.00 37.66 108 GLY A O 1
ATOM 817 N N . THR A 1 109 ? -17.210 25.960 15.892 1.00 38.11 109 THR A N 1
ATOM 818 C CA . THR A 1 109 ? -15.828 26.507 15.924 1.00 33.67 109 THR A CA 1
ATOM 819 C C . THR A 1 109 ? -15.869 27.950 15.913 1.00 34.98 109 THR A C 1
ATOM 820 O O . THR A 1 109 ? -15.168 28.604 16.717 1.00 35.91 109 THR A O 1
ATOM 824 N N . THR A 1 110 ? -16.708 28.515 15.023 1.00 34.60 110 THR A N 1
ATOM 825 C CA . THR A 1 110 ? -16.721 29.981 14.830 1.00 31.03 110 THR A CA 1
ATOM 826 C C . THR A 1 110 ? -17.459 30.695 15.926 1.00 34.21 110 THR A C 1
ATOM 827 O O . THR A 1 110 ? -17.076 31.766 16.398 1.00 32.18 110 THR A O 1
ATOM 831 N N . ALA A 1 111 ? -18.599 30.127 16.352 1.00 35.56 111 ALA A N 1
ATOM 832 C CA . ALA A 1 111 ? -19.330 30.747 17.493 1.00 33.03 111 ALA A CA 1
ATOM 833 C C . ALA A 1 111 ? -18.475 30.777 18.785 1.00 31.66 111 ALA A C 1
ATOM 834 O O . ALA A 1 111 ? -18.375 31.788 19.458 1.00 34.80 111 ALA A O 1
ATOM 836 N N . CYS A 1 112 ? -17.810 29.662 19.044 1.00 36.89 112 CYS A N 1
ATOM 837 C CA . CYS A 1 112 ? -16.869 29.543 20.170 1.00 38.14 112 CYS A CA 1
ATOM 838 C C . CYS A 1 112 ? -15.725 30.543 20.068 1.00 40.06 112 CYS A C 1
ATOM 839 O O . CYS A 1 112 ? -15.442 31.340 21.014 1.00 36.38 112 CYS A O 1
ATOM 842 N N . GLY A 1 113 ? -15.099 30.565 18.877 1.00 41.93 113 GLY A N 1
ATOM 843 C CA . GLY A 1 113 ? -14.158 31.619 18.568 1.00 39.61 113 GLY A CA 1
ATOM 844 C C . GLY A 1 113 ? -14.615 32.999 18.942 1.00 40.97 113 GLY A C 1
ATOM 845 O O . GLY A 1 113 ? -13.915 33.712 19.628 1.00 40.28 113 GLY A O 1
ATOM 846 N N . ALA A 1 114 ? -15.832 33.389 18.548 1.00 44.01 114 ALA A N 1
ATOM 847 C CA . ALA A 1 114 ? -16.316 34.732 18.875 1.00 39.61 114 ALA A CA 1
ATOM 848 C C . ALA A 1 114 ? -16.561 34.910 20.364 1.00 44.07 114 ALA A C 1
ATOM 849 O O . ALA A 1 114 ? -16.334 36.001 20.961 1.00 44.12 114 ALA A O 1
ATOM 851 N N . ALA A 1 115 ? -17.104 33.866 20.990 1.00 44.60 115 ALA A N 1
ATOM 852 C CA . ALA A 1 115 ? -17.430 33.940 22.433 1.00 42.35 115 ALA A CA 1
ATOM 853 C C . ALA A 1 115 ? -16.133 34.142 23.250 1.00 42.94 115 ALA A C 1
ATOM 854 O O . ALA A 1 115 ? -16.131 34.827 24.259 1.00 48.50 115 ALA A O 1
ATOM 856 N N . LEU A 1 116 ? -15.058 33.513 22.795 1.00 46.66 116 LEU A N 1
ATOM 857 C CA . LEU A 1 116 ? -13.709 33.714 23.381 1.00 48.31 116 LEU A CA 1
ATOM 858 C C . LEU A 1 116 ? -13.181 35.106 23.135 1.00 50.10 116 LEU A C 1
ATOM 859 O O . LEU A 1 116 ? -12.828 35.792 24.086 1.00 53.65 116 LEU A O 1
ATOM 864 N N . LYS A 1 117 ? -13.198 35.557 21.879 1.00 49.56 117 LYS A N 1
ATOM 865 C CA . LYS A 1 117 ? -12.570 36.834 21.498 1.00 49.99 117 LYS A CA 1
ATOM 866 C C . LYS A 1 117 ? -13.351 38.090 21.833 1.00 52.43 117 LYS A C 1
ATOM 867 O O . LYS A 1 117 ? -12.767 39.107 22.184 1.00 53.73 117 LYS A O 1
ATOM 873 N N . ALA A 1 118 ? -14.671 38.058 21.663 1.00 49.58 118 ALA A N 1
ATOM 874 C CA . ALA A 1 118 ? -15.519 39.180 22.013 1.00 50.03 118 ALA A CA 1
ATOM 875 C C . ALA A 1 118 ? -16.677 38.689 22.903 1.00 53.19 118 ALA A C 1
ATOM 876 O O . ALA A 1 118 ? -17.814 38.613 22.439 1.00 50.84 118 ALA A O 1
ATOM 878 N N . PRO A 1 119 ? -16.381 38.348 24.175 1.00 56.18 119 PRO A N 1
ATOM 879 C CA . PRO A 1 119 ? -17.411 37.859 25.103 1.00 55.82 119 PRO A CA 1
ATOM 880 C C . PRO A 1 119 ? -18.519 38.862 25.416 1.00 54.13 119 PRO A C 1
ATOM 881 O O . PRO A 1 119 ? -19.648 38.459 25.714 1.00 51.41 119 PRO A O 1
ATOM 885 N N . GLU A 1 120 ? -18.223 40.154 25.322 1.00 49.53 120 GLU A N 1
ATOM 886 C CA . GLU A 1 120 ? -19.214 41.175 25.582 1.00 51.80 120 GLU A CA 1
ATOM 887 C C . GLU A 1 120 ? -20.385 41.198 24.566 1.00 52.85 120 GLU A C 1
ATOM 888 O O . GLU A 1 120 ? -21.428 41.791 24.822 1.00 54.57 120 GLU A O 1
ATOM 894 N N . LEU A 1 121 ? -20.230 40.537 23.424 1.00 51.95 121 LEU A N 1
ATOM 895 C CA . LEU A 1 121 ? -21.298 40.492 22.440 1.00 49.71 121 LEU A CA 1
ATOM 896 C C . LEU A 1 121 ? -22.273 39.340 22.663 1.00 49.91 121 LEU A C 1
ATOM 897 O O . LEU A 1 121 ? -23.342 39.354 22.067 1.00 48.56 121 LEU A O 1
ATOM 902 N N . ILE A 1 122 ? -21.885 38.352 23.485 1.00 49.39 122 ILE A N 1
ATOM 903 C CA . ILE A 1 122 ? -22.576 37.056 23.581 1.00 49.36 122 ILE A CA 1
ATOM 904 C C . ILE A 1 122 ? -22.990 36.722 25.033 1.00 52.16 122 ILE A C 1
ATOM 905 O O . ILE A 1 122 ? -22.157 36.640 25.960 1.00 50.39 122 ILE A O 1
ATOM 910 N N . ASP A 1 123 ? -24.296 36.572 25.227 1.00 51.11 123 ASP A N 1
ATOM 911 C CA . ASP A 1 123 ? -24.824 36.257 26.535 1.00 50.20 123 ASP A CA 1
ATOM 912 C C . ASP A 1 123 ? -24.990 34.763 26.749 1.00 46.15 123 ASP A C 1
ATOM 913 O O . ASP A 1 123 ? -24.837 34.301 27.859 1.00 49.68 123 ASP A O 1
ATOM 918 N N . ARG A 1 124 ? -25.348 34.027 25.714 1.00 41.94 124 ARG A N 1
ATOM 919 C CA . ARG A 1 124 ? -25.424 32.587 25.770 1.00 42.04 124 ARG A CA 1
ATOM 920 C C . ARG A 1 124 ? -24.931 31.929 24.498 1.00 42.97 124 ARG A C 1
ATOM 921 O O . ARG A 1 124 ? -25.245 32.413 23.379 1.00 39.50 124 ARG A O 1
ATOM 929 N N . LEU A 1 125 ? -24.301 30.757 24.661 1.00 37.98 125 LEU A N 1
ATOM 930 C CA . LEU A 1 125 ? -23.716 30.030 23.571 1.00 32.69 125 LEU A CA 1
ATOM 931 C C . LEU A 1 125 ? -24.169 28.641 23.481 1.00 30.15 125 LEU A C 1
ATOM 932 O O . LEU A 1 125 ? -24.125 27.902 24.470 1.00 35.31 125 LEU A O 1
ATOM 937 N N . VAL A 1 126 ? -24.619 28.214 22.326 1.00 25.66 126 VAL A N 1
ATOM 938 C CA . VAL A 1 126 ? -24.905 26.813 22.075 1.00 29.64 126 VAL A CA 1
ATOM 939 C C . VAL A 1 126 ? -23.975 26.219 21.037 1.00 36.05 126 VAL A C 1
ATOM 940 O O . VAL A 1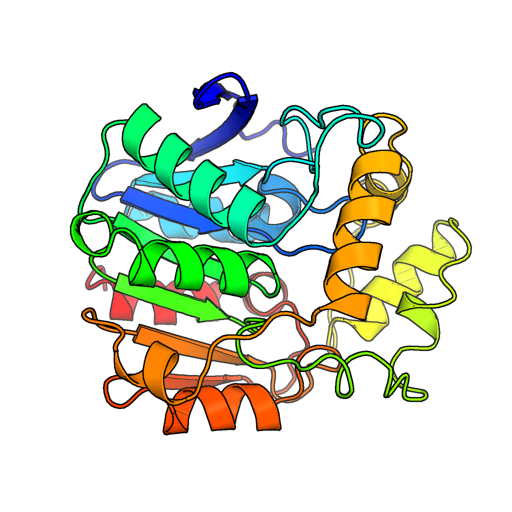 126 ? -23.774 26.804 19.936 1.00 34.31 126 VAL A O 1
ATOM 944 N N . LEU A 1 127 ? -23.365 25.108 21.395 1.00 33.44 127 LEU A N 1
ATOM 945 C CA . LEU A 1 127 ? -22.473 24.367 20.533 1.00 33.39 127 LEU A CA 1
ATOM 946 C C . LEU A 1 127 ? -23.093 23.063 20.158 1.00 29.99 127 LEU A C 1
ATOM 947 O O . LEU A 1 127 ? -23.350 22.250 20.985 1.00 32.40 127 LEU A O 1
ATOM 952 N N . MET A 1 128 ? -23.331 22.878 18.886 1.00 30.94 128 MET A N 1
ATOM 953 C CA . MET A 1 128 ? -24.046 21.724 18.431 1.00 30.08 128 MET A CA 1
ATOM 954 C C . MET A 1 128 ? -23.243 20.906 17.477 1.00 35.60 128 MET A C 1
ATOM 955 O O . MET A 1 128 ? -22.936 21.345 16.412 1.00 38.35 128 MET A O 1
ATOM 960 N N . GLY A 1 129 ? -22.897 19.703 17.862 1.00 37.67 129 GLY A N 1
ATOM 961 C CA . GLY A 1 129 ? -21.934 18.932 17.079 1.00 35.60 129 GLY A CA 1
ATOM 962 C C . GLY A 1 129 ? -20.749 19.817 16.655 1.00 33.45 129 GLY A C 1
ATOM 963 O O . GLY A 1 129 ? -20.295 19.717 15.529 1.00 37.45 129 GLY A O 1
ATOM 964 N N . ALA A 1 130 ? -20.317 20.687 17.541 1.00 31.22 130 ALA A N 1
ATOM 965 C CA . ALA A 1 130 ? -19.342 21.756 17.296 1.00 38.71 130 ALA A CA 1
ATOM 966 C C . ALA A 1 130 ? -17.897 21.248 17.164 1.00 44.34 130 ALA A C 1
ATOM 967 O O . ALA A 1 130 ? -17.427 20.491 18.011 1.00 37.61 130 ALA A O 1
ATOM 969 N N . ALA A 1 131 ? -17.194 21.755 16.147 1.00 42.65 131 ALA A N 1
ATOM 970 C CA . ALA A 1 131 ? -15.804 21.393 15.863 1.00 43.79 131 ALA A CA 1
ATOM 971 C C . ALA A 1 131 ? -14.884 22.145 16.788 1.00 40.83 131 ALA A C 1
ATOM 972 O O . ALA A 1 131 ? -14.159 23.007 16.309 1.00 41.95 131 ALA A O 1
ATOM 974 N N . VAL A 1 132 ? -14.942 21.937 18.124 1.00 39.13 132 VAL A N 1
ATOM 975 C CA . VAL A 1 132 ? -14.139 22.790 18.997 1.00 37.72 132 VAL A CA 1
ATOM 976 C C . VAL A 1 132 ? -12.944 22.029 19.614 1.00 38.35 132 VAL A C 1
ATOM 977 O O . VAL A 1 132 ? -12.189 22.609 20.362 1.00 33.77 132 VAL A O 1
ATOM 981 N N . ASN A 1 133 ? -12.761 20.774 19.252 1.00 40.27 133 ASN A N 1
ATOM 982 C CA . ASN A 1 133 ? -11.635 19.985 19.803 1.00 43.70 133 ASN A CA 1
ATOM 983 C C . ASN A 1 133 ? -11.209 18.895 18.823 1.00 42.40 133 ASN A C 1
ATOM 984 O O . ASN A 1 133 ? -11.052 17.740 19.211 1.00 43.49 133 ASN A O 1
ATOM 989 N N . ILE A 1 134 ? -11.097 19.213 17.522 1.00 43.10 134 ILE A N 1
ATOM 990 C CA . ILE A 1 134 ? -10.819 18.164 16.516 1.00 44.99 134 ILE A CA 1
ATOM 991 C C . ILE A 1 134 ? -9.408 18.482 16.024 1.00 49.87 134 ILE A C 1
ATOM 992 O O . ILE A 1 134 ? -9.174 19.582 15.502 1.00 44.59 134 ILE A O 1
ATOM 997 N N . SER A 1 135 ? -8.456 17.581 16.288 1.00 49.19 135 SER A N 1
ATOM 998 C CA . SER A 1 135 ? -7.039 17.893 16.033 1.00 49.46 135 SER A CA 1
ATOM 999 C C . SER A 1 135 ? -6.701 17.514 14.599 1.00 50.41 135 SER A C 1
ATOM 1000 O O . SER A 1 135 ? -7.396 16.704 13.967 1.00 46.04 135 SER A O 1
ATOM 1003 N N . PRO A 1 136 ? -5.570 18.037 14.096 1.00 55.77 136 PRO A N 1
ATOM 1004 C CA . PRO A 1 136 ? -5.075 17.568 12.817 1.00 55.09 136 PRO A CA 1
ATOM 1005 C C . PRO A 1 136 ? -5.124 16.053 12.688 1.00 58.12 136 PRO A C 1
ATOM 1006 O O . PRO A 1 136 ? -5.548 15.540 11.662 1.00 59.08 136 PRO A O 1
ATOM 1010 N N . ASP A 1 137 ? -4.731 15.320 13.725 1.00 62.36 137 ASP A N 1
ATOM 1011 C CA . ASP A 1 137 ? -4.718 13.838 13.658 1.00 64.50 137 ASP A CA 1
ATOM 1012 C C . ASP A 1 137 ? -6.115 13.246 13.658 1.00 65.69 137 ASP A C 1
ATOM 1013 O O . ASP A 1 137 ? -6.346 12.217 13.013 1.00 66.35 137 ASP A O 1
ATOM 1018 N N . ASP A 1 138 ? -7.038 13.882 14.399 1.00 65.39 138 ASP A N 1
ATOM 1019 C CA . ASP A 1 138 ? -8.476 13.509 14.381 1.00 68.01 138 ASP A CA 1
ATOM 1020 C C . ASP A 1 138 ? -9.095 13.598 12.984 1.00 70.36 138 ASP A C 1
ATOM 1021 O O . ASP A 1 138 ? -9.790 12.667 12.559 1.00 71.71 138 ASP A O 1
ATOM 1026 N N . MET A 1 139 ? -8.853 14.729 12.303 1.00 74.03 139 MET A N 1
ATOM 1027 C CA . MET A 1 139 ? -8.943 14.802 10.827 1.00 76.69 139 MET A CA 1
ATOM 1028 C C . MET A 1 139 ? -7.954 13.751 10.310 1.00 82.70 139 MET A C 1
ATOM 1029 O O . MET A 1 139 ? -6.824 13.711 10.789 1.00 84.30 139 MET A O 1
ATOM 1034 N N . VAL A 1 140 ? -8.366 12.907 9.391 1.00 89.32 140 VAL A N 1
ATOM 1035 C CA . VAL A 1 140 ? -7.463 11.877 8.905 1.00 93.20 140 VAL A CA 1
ATOM 1036 C C . VAL A 1 140 ? -7.758 10.505 9.440 1.00 97.84 140 VAL A C 1
ATOM 1037 O O . VAL A 1 140 ? -7.242 9.524 8.946 1.00 99.63 140 VAL A O 1
ATOM 1041 N N . ALA A 1 141 ? -8.583 10.434 10.466 1.00 102.43 141 ALA A N 1
ATOM 1042 C CA . ALA A 1 141 ? -9.094 9.149 10.887 1.00 106.27 141 ALA A CA 1
ATOM 1043 C C . ALA A 1 141 ? -10.269 9.108 9.927 1.00 109.89 141 ALA A C 1
ATOM 1044 O O . ALA A 1 141 ? -11.388 9.432 10.310 1.00 110.98 141 ALA A O 1
ATOM 1046 N N . ASN A 1 142 ? -10.014 8.731 8.676 1.00 113.16 142 ASN A N 1
ATOM 1047 C CA . ASN A 1 142 ? -11.078 8.649 7.679 1.00 115.08 142 ASN A CA 1
ATOM 1048 C C . ASN A 1 142 ? -11.839 7.345 7.766 1.00 116.82 142 ASN A C 1
ATOM 1049 O O . ASN A 1 142 ? -11.798 6.526 6.862 1.00 116.40 142 ASN A O 1
ATOM 1054 N N . ARG A 1 143 ? -12.502 7.087 8.882 1.00 118.36 143 ARG A N 1
ATOM 1055 C CA . ARG A 1 143 ? -13.099 5.770 9.045 1.00 118.69 143 ARG A CA 1
ATOM 1056 C C . ARG A 1 143 ? -13.928 5.408 7.834 1.00 117.67 143 ARG A C 1
ATOM 1057 O O . ARG A 1 143 ? -14.269 6.271 7.039 1.00 116.25 143 ARG A O 1
ATOM 1065 N N . ASP A 1 144 ? -14.248 4.119 7.720 1.00 117.22 144 ASP A N 1
ATOM 1066 C CA . ASP A 1 144 ? -15.234 3.625 6.780 1.00 115.91 144 ASP A CA 1
ATOM 1067 C C . ASP A 1 144 ? -16.394 4.563 6.840 1.00 114.11 144 ASP A C 1
ATOM 1068 O O . ASP A 1 144 ? -17.217 4.622 5.940 1.00 113.93 144 ASP A O 1
ATOM 1073 N N . ASP A 1 145 ? -16.485 5.262 7.955 1.00 111.86 145 ASP A N 1
ATOM 1074 C CA . ASP A 1 145 ? -17.683 5.998 8.269 1.00 110.25 145 ASP A CA 1
ATOM 1075 C C . ASP A 1 145 ? -17.844 7.226 7.402 1.00 108.76 145 ASP A C 1
ATOM 1076 O O . ASP A 1 145 ? -18.935 7.764 7.288 1.00 108.46 145 ASP A O 1
ATOM 1081 N N . LEU A 1 146 ? -16.770 7.645 6.754 1.00 106.34 146 LEU A N 1
ATOM 1082 C CA . LEU A 1 146 ? -16.895 8.787 5.861 1.00 103.58 146 LEU A CA 1
ATOM 1083 C C . LEU A 1 146 ? -16.772 8.396 4.366 1.00 101.19 146 LEU A C 1
ATOM 1084 O O . LEU A 1 146 ? -16.555 9.256 3.520 1.00 100.74 146 LEU A O 1
ATOM 1089 N N . ALA A 1 147 ? -16.952 7.110 4.049 1.00 100.00 147 ALA A N 1
ATOM 1090 C CA . ALA A 1 147 ? -17.049 6.645 2.651 1.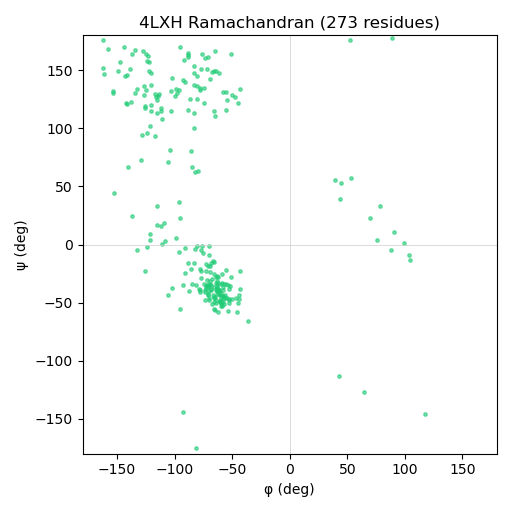00 98.83 147 ALA A CA 1
ATOM 1091 C C . ALA A 1 147 ? -17.784 7.683 1.787 1.00 98.20 147 ALA A C 1
ATOM 1092 O O . ALA A 1 147 ? -17.181 8.319 0.916 1.00 96.73 147 ALA A O 1
ATOM 1094 N N . ALA A 1 148 ? -19.070 7.896 2.070 1.00 96.38 148 ALA A N 1
ATOM 1095 C CA . ALA A 1 148 ? -19.874 8.824 1.279 1.00 94.96 148 ALA A CA 1
ATOM 1096 C C . ALA A 1 148 ? -19.331 10.270 1.292 1.00 93.89 148 ALA A C 1
ATOM 1097 O O . ALA A 1 148 ? -19.110 10.838 0.225 1.00 92.12 148 ALA A O 1
ATOM 1099 N N . VAL A 1 149 ? -19.092 10.857 2.471 1.00 94.44 149 VAL A N 1
ATOM 1100 C CA . VAL A 1 149 ? -18.759 12.313 2.540 1.00 93.80 149 VAL A CA 1
ATOM 1101 C C . VAL A 1 149 ? -17.397 12.665 1.915 1.00 95.22 149 VAL A C 1
ATOM 1102 O O . VAL A 1 149 ? -17.234 13.759 1.368 1.00 94.29 149 VAL A O 1
ATOM 1106 N N . MET A 1 150 ? -16.443 11.733 1.957 1.00 96.37 150 MET A N 1
ATOM 1107 C CA . MET A 1 150 ? -15.083 11.979 1.417 1.00 96.36 150 MET A CA 1
ATOM 1108 C C . MET A 1 150 ? -14.948 11.669 -0.081 1.00 93.81 150 MET A C 1
ATOM 1109 O O . MET A 1 150 ? -14.262 12.404 -0.803 1.00 92.22 150 MET A O 1
ATOM 1114 N N . SER A 1 151 ? -15.586 10.579 -0.529 1.00 90.83 151 SER A N 1
ATOM 1115 C CA . SER A 1 151 ? -15.541 10.161 -1.939 1.00 88.37 151 SER A CA 1
ATOM 1116 C C . SER A 1 151 ? -16.772 10.669 -2.747 1.00 85.70 151 SER A C 1
ATOM 1117 O O . SER A 1 151 ? -17.275 9.988 -3.659 1.00 82.71 151 SER A O 1
ATOM 1120 N N . TYR A 1 152 ? -17.217 11.887 -2.412 1.00 83.44 152 TYR A N 1
ATOM 1121 C CA . TYR A 1 152 ? -18.384 12.522 -3.027 1.00 79.88 152 TYR A CA 1
ATOM 1122 C C . TYR A 1 152 ? -18.119 12.789 -4.514 1.00 80.35 152 TYR A C 1
ATOM 1123 O O . TYR A 1 152 ? -17.298 13.670 -4.847 1.00 76.52 152 TYR A O 1
ATOM 1132 N N . ASP A 1 153 ? -18.826 12.036 -5.377 1.00 78.71 153 ASP A N 1
ATOM 1133 C CA . ASP A 1 153 ? -18.603 12.071 -6.837 1.00 77.92 153 ASP A CA 1
ATOM 1134 C C . ASP A 1 153 ? -19.039 13.387 -7.524 1.00 76.60 153 ASP A C 1
ATOM 1135 O O . ASP A 1 153 ? -18.567 13.705 -8.604 1.00 76.65 153 ASP A O 1
ATOM 1140 N N . GLY A 1 154 ? -19.888 14.170 -6.865 1.00 74.25 154 GLY A N 1
ATOM 1141 C CA . GLY A 1 154 ? -20.409 15.424 -7.418 1.00 70.22 154 GLY A CA 1
ATOM 1142 C C . GLY A 1 154 ? -21.801 15.232 -8.005 1.00 66.62 154 GLY A C 1
ATOM 1143 O O . GLY A 1 154 ? -22.360 16.170 -8.526 1.00 66.48 154 GLY A O 1
ATOM 1144 N N . SER A 1 155 ? -22.339 14.012 -7.914 1.00 66.64 155 SER A N 1
ATOM 1145 C CA . SER A 1 155 ? -23.682 13.663 -8.375 1.00 65.69 155 SER A CA 1
ATOM 1146 C C . SER A 1 155 ? -24.794 13.772 -7.316 1.00 65.16 155 SER A C 1
ATOM 1147 O O . SER A 1 155 ? -24.558 13.718 -6.099 1.00 59.54 155 SER A O 1
ATOM 1150 N N . GLU A 1 156 ? -26.013 13.884 -7.830 1.00 64.57 156 GLU A N 1
ATOM 1151 C CA . GLU A 1 156 ? -27.223 13.842 -7.032 1.00 66.31 156 GLU A CA 1
ATOM 1152 C C . GLU A 1 156 ? -27.279 12.641 -6.078 1.00 66.03 156 GLU A C 1
ATOM 1153 O O . GLU A 1 156 ? -27.582 12.811 -4.911 1.00 65.45 156 GLU A O 1
ATOM 1159 N N . GLU A 1 157 ? -26.971 11.450 -6.576 1.00 67.17 157 GLU A N 1
ATOM 1160 C CA . GLU A 1 157 ? -27.116 10.193 -5.829 1.00 70.70 157 GLU A CA 1
ATOM 1161 C C . GLU A 1 157 ? -25.954 10.067 -4.838 1.00 70.02 157 GLU A C 1
ATOM 1162 O O . GLU A 1 157 ? -26.053 9.360 -3.838 1.00 71.10 157 GLU A O 1
ATOM 1168 N N . GLY A 1 158 ? -24.864 10.773 -5.135 1.00 67.23 158 GLY A N 1
ATOM 1169 C CA . GLY A 1 158 ? -23.799 11.018 -4.190 1.00 64.74 158 GLY A CA 1
ATOM 1170 C C . GLY A 1 158 ? -24.237 11.892 -3.030 1.00 62.53 158 GLY A C 1
ATOM 1171 O O . GLY A 1 158 ? -23.901 11.590 -1.885 1.00 61.36 158 GLY A O 1
ATOM 1172 N N . MET A 1 159 ? -24.961 12.978 -3.318 1.00 58.37 159 MET A N 1
ATOM 1173 C CA . MET A 1 159 ? -25.487 13.850 -2.265 1.00 58.19 159 MET A CA 1
ATOM 1174 C C . MET A 1 159 ? -26.490 13.112 -1.378 1.00 54.52 159 MET A C 1
ATOM 1175 O O . MET A 1 159 ? -26.506 13.309 -0.178 1.00 49.97 159 MET A O 1
ATOM 1180 N N . ARG A 1 160 ? -27.319 12.255 -1.956 1.00 52.97 160 ARG A N 1
ATOM 1181 C CA . ARG A 1 160 ? -28.209 11.463 -1.134 1.00 54.03 160 ARG A CA 1
ATOM 1182 C C . ARG A 1 160 ? -27.433 10.600 -0.138 1.00 57.82 160 ARG A C 1
ATOM 1183 O O . ARG A 1 160 ? -27.901 10.352 0.982 1.00 57.84 160 ARG A O 1
ATOM 1191 N N . LYS A 1 161 ? -26.242 10.148 -0.534 1.00 58.21 161 LYS A N 1
ATOM 1192 C CA . LYS A 1 161 ? -25.432 9.300 0.336 1.00 56.97 161 LYS A CA 1
ATOM 1193 C C . LYS A 1 161 ? -24.812 10.071 1.482 1.00 53.32 161 LYS A C 1
ATOM 1194 O O . LYS A 1 161 ? -24.744 9.557 2.584 1.00 56.40 161 LYS A O 1
ATOM 1200 N N . ILE A 1 162 ? -24.363 11.290 1.202 1.00 47.70 162 ILE A N 1
ATOM 1201 C CA . ILE A 1 162 ? -23.854 12.179 2.179 1.00 44.79 162 ILE A CA 1
ATOM 1202 C C . ILE A 1 162 ? -24.922 12.566 3.208 1.00 51.04 162 ILE A C 1
ATOM 1203 O O . ILE A 1 162 ? -24.608 12.679 4.409 1.00 47.13 162 ILE A O 1
ATOM 1208 N N . ILE A 1 163 ? -26.164 12.753 2.755 1.00 46.93 163 ILE A N 1
ATOM 1209 C CA . ILE A 1 163 ? -27.238 13.151 3.656 1.00 49.48 163 ILE A CA 1
ATOM 1210 C C . ILE A 1 163 ? -27.570 11.963 4.535 1.00 46.31 163 ILE A C 1
ATOM 1211 O O . ILE A 1 163 ? -27.764 12.120 5.732 1.00 48.02 163 ILE A O 1
ATOM 1216 N N . ALA A 1 164 ? -27.649 10.797 3.924 1.00 45.83 164 ALA A N 1
ATOM 1217 C CA . ALA A 1 164 ? -27.890 9.550 4.634 1.00 49.31 164 ALA A CA 1
ATOM 1218 C C . ALA A 1 164 ? -26.727 9.165 5.588 1.00 52.27 164 ALA A C 1
ATOM 1219 O O . ALA A 1 164 ? -26.971 8.490 6.562 1.00 54.73 164 ALA A O 1
ATOM 1221 N N . ALA A 1 165 ? -25.503 9.625 5.339 1.00 50.36 165 ALA A N 1
ATOM 1222 C CA . ALA A 1 165 ? -24.395 9.394 6.313 1.00 51.22 165 ALA A CA 1
ATOM 1223 C C . ALA A 1 165 ? -24.513 10.381 7.480 1.00 50.55 165 ALA A C 1
ATOM 1224 O O . ALA A 1 165 ? -24.216 10.055 8.629 1.00 49.64 165 ALA A O 1
ATOM 1226 N N . LEU A 1 166 ? -24.900 11.625 7.186 1.00 44.38 166 LEU A N 1
ATOM 1227 C CA . LEU A 1 166 ? -24.848 12.651 8.224 1.00 44.09 166 LEU A CA 1
ATOM 1228 C C . LEU A 1 166 ? -26.083 12.626 9.167 1.00 44.44 166 LEU A C 1
ATOM 1229 O O . LEU A 1 166 ? -26.154 13.424 10.099 1.00 48.99 166 LEU A O 1
ATOM 1234 N N . THR A 1 167 ? -27.058 11.757 8.902 1.00 41.72 167 THR A N 1
ATOM 1235 C CA . THR A 1 167 ? -28.305 11.762 9.653 1.00 43.47 167 THR A CA 1
ATOM 1236 C C . THR A 1 167 ? -28.656 10.352 10.023 1.00 44.07 167 THR A C 1
ATOM 1237 O O . THR A 1 167 ? -28.083 9.437 9.482 1.00 44.62 167 THR A O 1
ATOM 1241 N N . HIS A 1 168 ? -29.621 10.168 10.923 1.00 44.77 168 HIS A N 1
ATOM 1242 C CA . HIS A 1 168 ? -29.914 8.819 11.403 1.00 47.28 168 HIS A CA 1
ATOM 1243 C C . HIS A 1 168 ? -31.038 8.205 10.630 1.00 48.19 168 HIS A C 1
ATOM 1244 O O . HIS A 1 168 ? -30.909 7.089 10.164 1.00 50.12 168 HIS A O 1
ATOM 1251 N N . SER A 1 169 ? -32.189 8.845 10.567 1.00 49.72 169 SER A N 1
ATOM 1252 C CA . SER A 1 169 ? -33.262 8.268 9.746 1.00 53.20 169 SER A CA 1
ATOM 1253 C C . SER A 1 169 ? -33.992 9.316 8.903 1.00 52.90 169 SER A C 1
ATOM 1254 O O . SER A 1 169 ? -35.121 9.151 8.513 1.00 60.49 169 SER A O 1
ATOM 1257 N N . TYR A 1 170 ? -33.333 10.406 8.619 1.00 51.67 170 TYR A N 1
ATOM 1258 C CA . TYR A 1 170 ? -33.970 11.484 7.924 1.00 50.55 170 TYR A CA 1
ATOM 1259 C C . TYR A 1 170 ? -34.016 11.195 6.425 1.00 51.87 170 TYR A C 1
ATOM 1260 O O . TYR A 1 170 ? -33.115 10.602 5.895 1.00 51.63 170 TYR A O 1
ATOM 1269 N N . GLN A 1 171 ? -35.087 11.626 5.777 1.00 49.41 171 GLN A N 1
ATOM 1270 C CA . GLN A 1 171 ? -35.377 11.322 4.416 1.00 51.11 171 GLN A CA 1
ATOM 1271 C C . GLN A 1 171 ? -35.655 12.702 3.733 1.00 48.51 171 GLN A C 1
ATOM 1272 O O . GLN A 1 171 ? -36.721 13.272 3.858 1.00 47.50 171 GLN A O 1
ATOM 1278 N N . PRO A 1 172 ? -34.631 13.295 3.122 1.00 50.18 172 PRO A N 1
ATOM 1279 C CA . PRO A 1 172 ? -34.759 14.647 2.566 1.00 50.87 172 PRO A CA 1
ATOM 1280 C C . PRO A 1 172 ? -35.711 14.672 1.380 1.00 47.95 172 PRO A C 1
ATOM 1281 O O . PRO A 1 172 ? -35.795 13.696 0.642 1.00 48.80 172 PRO A O 1
ATOM 1285 N N . THR A 1 173 ? -36.412 15.775 1.170 1.00 51.70 173 THR A N 1
ATOM 1286 C CA . THR A 1 173 ? -37.281 15.869 -0.031 1.00 52.11 173 THR A CA 1
ATOM 1287 C C . THR A 1 173 ? -36.401 16.067 -1.278 1.00 54.13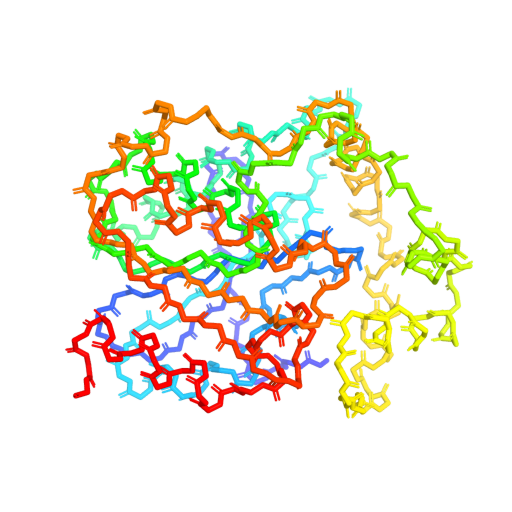 173 THR A C 1
ATOM 1288 O O . THR A 1 173 ? -35.236 16.506 -1.183 1.00 45.28 173 THR A O 1
ATOM 1292 N N . ASP A 1 174 ? -36.970 15.775 -2.446 1.00 54.78 174 ASP A N 1
ATOM 1293 C CA . ASP A 1 174 ? -36.257 15.991 -3.727 1.00 52.46 174 ASP A CA 1
ATOM 1294 C C . ASP A 1 174 ? -35.706 17.379 -3.903 1.00 49.67 174 ASP A C 1
ATOM 1295 O O . ASP A 1 174 ? -34.599 17.558 -4.430 1.00 49.62 174 ASP A O 1
ATOM 1300 N N . ASP A 1 175 ? -36.452 18.377 -3.462 1.00 44.99 175 ASP A N 1
ATOM 1301 C CA . ASP A 1 175 ? -36.010 19.747 -3.611 1.00 44.30 175 ASP A CA 1
ATOM 1302 C C . ASP A 1 175 ? -34.807 20.065 -2.728 1.00 47.48 175 ASP A C 1
ATOM 1303 O O . ASP A 1 175 ? -33.964 20.929 -3.051 1.00 45.44 175 ASP A O 1
ATOM 1308 N N . ILE A 1 176 ? -34.764 19.453 -1.546 1.00 48.14 176 ILE A N 1
ATOM 1309 C CA . ILE A 1 176 ? -33.640 19.654 -0.650 1.00 44.18 176 ILE A CA 1
ATOM 1310 C C . ILE A 1 176 ? -32.458 18.923 -1.285 1.00 39.18 176 ILE A C 1
ATOM 1311 O O . ILE A 1 176 ? -31.338 19.426 -1.304 1.00 41.06 176 ILE A O 1
ATOM 1316 N N . VAL A 1 177 ? -32.687 17.735 -1.797 1.00 37.86 177 VAL A N 1
ATOM 1317 C CA . VAL A 1 177 ? -31.554 17.041 -2.388 1.00 45.09 177 VAL A CA 1
ATOM 1318 C C . VAL A 1 177 ? -31.018 17.886 -3.561 1.00 49.96 177 VAL A C 1
ATOM 1319 O O . VAL A 1 177 ? -29.799 18.087 -3.679 1.00 49.61 177 VAL A O 1
ATOM 1323 N N . HIS A 1 178 ? -31.930 18.435 -4.359 0.50 46.49 178 HIS A N 1
ATOM 1324 C CA A HIS A 1 178 ? -31.537 19.212 -5.513 0.50 45.49 178 HIS A CA 1
ATOM 1325 C CA B HIS A 1 178 ? -31.537 19.232 -5.515 0.50 45.43 178 HIS A CA 1
ATOM 1326 C C . HIS A 1 178 ? -30.805 20.482 -5.075 1.00 45.34 178 HIS A C 1
ATOM 1327 O O . HIS A 1 178 ? -29.763 20.847 -5.641 1.00 49.68 178 HIS A O 1
ATOM 1340 N N . TYR A 1 179 ? -31.316 21.169 -4.066 1.00 41.84 179 TYR A N 1
ATOM 1341 C CA . TYR A 1 179 ? -30.719 22.423 -3.664 1.00 38.13 179 TYR A CA 1
ATOM 1342 C C . TYR A 1 179 ? -29.259 22.272 -3.082 1.00 46.01 179 TYR A C 1
ATOM 1343 O O . TYR A 1 179 ? -28.349 23.166 -3.257 1.00 42.95 179 TYR A O 1
ATOM 1352 N N . ARG A 1 180 ? -29.085 21.174 -2.357 1.00 41.82 180 ARG A N 1
ATOM 1353 C CA . ARG A 1 180 ? -27.803 20.836 -1.719 1.00 45.26 180 ARG A CA 1
ATOM 1354 C C . ARG A 1 180 ? -26.811 20.357 -2.809 1.00 46.37 180 ARG A C 1
ATOM 1355 O O . ARG A 1 180 ? -25.692 20.821 -2.840 1.00 47.44 180 ARG A O 1
ATOM 1363 N N . HIS A 1 181 ? -27.237 19.456 -3.693 1.00 51.66 181 HIS A N 1
ATOM 1364 C CA . HIS A 1 181 ? -26.458 19.140 -4.926 1.00 54.41 181 HIS A CA 1
ATOM 1365 C C . HIS A 1 181 ? -25.965 20.378 -5.662 1.00 52.41 181 HIS A C 1
ATOM 1366 O O . HIS A 1 181 ? -24.772 20.583 -5.803 1.00 53.36 181 HIS A O 1
ATOM 1373 N N . GLU A 1 182 ? -26.862 21.251 -6.068 1.00 50.64 182 GLU A N 1
ATOM 1374 C CA . GLU A 1 182 ? -26.432 22.418 -6.784 1.00 51.18 182 GLU A CA 1
ATOM 1375 C C . GLU A 1 182 ? -25.490 23.256 -5.984 1.00 52.74 182 GLU A C 1
ATOM 1376 O O . GLU A 1 182 ? -24.449 23.687 -6.506 1.00 50.04 182 GLU A O 1
ATOM 1382 N N . ALA A 1 183 ? -25.851 23.551 -4.734 1.00 51.11 183 ALA A N 1
ATOM 1383 C CA . ALA A 1 183 ? -25.083 24.536 -3.974 1.00 47.87 183 ALA A CA 1
ATOM 1384 C C . ALA A 1 183 ? -23.638 24.034 -3.783 1.00 46.47 183 ALA A C 1
ATOM 1385 O O . ALA A 1 183 ? -22.726 24.828 -3.664 1.00 49.28 183 ALA A O 1
ATOM 1387 N N . SER A 1 184 ? -23.489 22.730 -3.766 1.00 46.70 184 SER A N 1
ATOM 1388 C CA . SER A 1 184 ? -22.217 22.075 -3.617 1.00 51.58 184 SER A CA 1
ATOM 1389 C C . SER A 1 184 ? -21.288 22.215 -4.818 1.00 56.15 184 SER A C 1
ATOM 1390 O O . SER A 1 184 ? -20.136 21.831 -4.687 1.00 50.40 184 SER A O 1
ATOM 1393 N N . LEU A 1 185 ? -21.791 22.747 -5.950 1.00 59.00 185 LEU A N 1
ATOM 1394 C CA . LEU A 1 185 ? -21.024 22.934 -7.189 1.00 56.34 185 LEU A CA 1
ATOM 1395 C C . LEU A 1 185 ? -21.010 24.375 -7.582 1.00 55.77 185 LEU A C 1
ATOM 1396 O O . LEU A 1 185 ? -20.444 24.723 -8.579 1.00 58.32 185 LEU A O 1
ATOM 1401 N N . ARG A 1 186 ? -21.581 25.253 -6.790 1.00 56.15 186 ARG A N 1
ATOM 1402 C CA . ARG A 1 186 ? -21.543 26.640 -7.154 1.00 57.35 186 ARG A CA 1
ATOM 1403 C C . ARG A 1 186 ? -20.085 27.122 -7.388 1.00 62.71 186 ARG A C 1
ATOM 1404 O O . ARG A 1 186 ? -19.252 27.165 -6.478 1.00 59.04 186 ARG A O 1
ATOM 1412 N N . PRO A 1 187 ? -19.770 27.508 -8.622 1.00 64.55 187 PRO A N 1
ATOM 1413 C CA . PRO A 1 187 ? -18.481 28.096 -8.971 1.00 64.09 187 PRO A CA 1
ATOM 1414 C C . PRO A 1 187 ? -17.921 29.149 -8.021 1.00 62.80 187 PRO A C 1
ATOM 1415 O O . PRO A 1 187 ? -16.751 29.083 -7.656 1.00 60.75 187 PRO A O 1
ATOM 1419 N N . THR A 1 188 ? -18.756 30.101 -7.618 1.00 64.06 188 THR A N 1
ATOM 1420 C CA . THR A 1 188 ? -18.342 31.197 -6.726 1.00 65.87 188 THR A CA 1
ATOM 1421 C C . THR A 1 188 ? -17.628 30.819 -5.445 1.00 63.40 188 THR A C 1
ATOM 1422 O O . THR A 1 188 ? -16.902 31.651 -4.911 1.00 64.80 188 THR A O 1
ATOM 1426 N N . THR A 1 189 ? -17.921 29.612 -4.935 1.00 59.06 189 THR A N 1
ATOM 1427 C CA . THR A 1 189 ? -17.676 29.216 -3.531 1.00 54.72 189 THR A CA 1
ATOM 1428 C C . THR A 1 189 ? -16.992 27.848 -3.446 1.00 54.02 189 THR A C 1
ATOM 1429 O O . THR A 1 189 ? -16.636 27.400 -2.373 1.00 55.00 189 THR A O 1
ATOM 1433 N N . THR A 1 190 ? -16.809 27.191 -4.577 1.00 50.60 190 THR A N 1
ATOM 1434 C CA . THR A 1 190 ? -16.024 25.986 -4.647 1.00 49.86 190 THR A CA 1
ATOM 1435 C C . THR A 1 190 ? -14.572 26.204 -4.312 1.00 50.90 190 THR A C 1
ATOM 1436 O O . THR A 1 190 ? -13.975 25.350 -3.675 1.00 47.52 190 THR A O 1
ATOM 1440 N N . ALA A 1 191 ? -14.008 27.329 -4.756 1.00 51.67 191 ALA A N 1
ATOM 1441 C CA . ALA A 1 191 ? -12.623 27.581 -4.564 1.00 49.83 191 ALA A CA 1
ATOM 1442 C C . ALA A 1 191 ? -12.433 27.839 -3.076 1.00 47.69 191 ALA A C 1
ATOM 1443 O O . ALA A 1 191 ? -11.531 27.248 -2.477 1.00 41.81 191 ALA A O 1
ATOM 1445 N N . ALA A 1 192 ? -13.317 28.681 -2.508 1.00 43.90 192 ALA A N 1
ATOM 1446 C CA . ALA A 1 192 ? -13.251 29.113 -1.143 1.00 43.97 192 ALA A CA 1
ATOM 1447 C C . ALA A 1 192 ? -13.422 27.868 -0.268 1.00 43.76 192 ALA A C 1
ATOM 1448 O O . ALA A 1 192 ? -12.739 27.739 0.761 1.00 40.25 192 ALA A O 1
ATOM 1450 N N . TYR A 1 193 ? -14.241 26.930 -0.733 1.00 41.66 193 TYR A N 1
ATOM 1451 C CA . TYR A 1 193 ? -14.478 25.698 -0.034 1.00 41.22 193 TYR A CA 1
ATOM 1452 C C . TYR A 1 193 ? -13.218 24.852 0.043 1.00 46.03 193 TYR A C 1
ATOM 1453 O O . TYR A 1 193 ? -12.812 24.455 1.116 1.00 39.91 193 TYR A O 1
ATOM 1462 N N . LYS A 1 194 ? -12.625 24.540 -1.110 1.00 48.72 194 LYS A N 1
ATOM 1463 C CA . LYS A 1 194 ? -11.385 23.761 -1.140 1.00 45.67 194 LYS A CA 1
ATOM 1464 C C . LYS A 1 194 ? -10.316 24.386 -0.264 1.00 42.09 194 LYS A C 1
ATOM 1465 O O . LYS A 1 194 ? -9.597 23.649 0.390 1.00 42.39 194 LYS A O 1
ATOM 1471 N N . ALA A 1 195 ? -10.253 25.713 -0.176 1.00 40.66 195 ALA A N 1
ATOM 1472 C CA . ALA A 1 195 ? -9.305 26.394 0.739 1.00 41.12 195 ALA A CA 1
ATOM 1473 C C . ALA A 1 195 ? -9.676 26.223 2.233 1.00 46.02 195 ALA A C 1
ATOM 1474 O O . ALA A 1 195 ? -8.826 25.903 3.092 1.00 42.56 195 ALA A O 1
ATOM 1476 N N . THR A 1 196 ? -10.951 26.454 2.547 1.00 44.66 196 THR A N 1
ATOM 1477 C CA . THR A 1 196 ? -11.486 26.271 3.894 1.00 40.44 196 THR A CA 1
ATOM 1478 C C . THR A 1 196 ? -11.178 24.864 4.440 1.00 34.48 196 THR A C 1
ATOM 1479 O O . THR A 1 196 ? -10.647 24.778 5.555 1.00 42.95 196 THR A O 1
ATOM 1483 N N . MET A 1 197 ? -11.471 23.815 3.668 1.00 36.10 197 MET A N 1
ATOM 1484 C CA . MET A 1 197 ? -11.270 22.428 4.071 1.00 37.79 197 MET A CA 1
ATOM 1485 C C . MET A 1 197 ? -9.784 22.031 4.098 1.00 44.21 197 MET A C 1
ATOM 1486 O O . MET A 1 197 ? -9.331 21.267 4.949 1.00 38.53 197 MET A O 1
ATOM 1491 N N . GLY A 1 198 ? -9.008 22.591 3.167 1.00 43.22 198 GLY A N 1
ATOM 1492 C CA . GLY A 1 198 ? -7.554 22.363 3.166 1.00 41.53 198 GLY A CA 1
ATOM 1493 C C . GLY A 1 198 ? -6.921 22.862 4.432 1.00 36.62 198 GLY A C 1
ATOM 1494 O O . GLY A 1 198 ? -6.155 22.155 5.047 1.00 45.17 198 GLY A O 1
ATOM 1495 N N . TRP A 1 199 ? -7.244 24.076 4.825 1.00 37.40 199 TRP A N 1
ATOM 1496 C CA . TRP A 1 199 ? -6.752 24.648 6.043 1.00 41.76 199 TRP A CA 1
ATOM 1497 C C . TRP A 1 199 ? -7.212 23.869 7.285 1.00 46.55 199 TRP A C 1
ATOM 1498 O O . TRP A 1 199 ? -6.381 23.585 8.183 1.00 41.30 199 TRP A O 1
ATOM 1509 N N . ALA A 1 200 ? -8.480 23.425 7.274 1.00 45.28 200 ALA A N 1
ATOM 1510 C CA . ALA A 1 200 ? -9.066 22.714 8.408 1.00 42.72 200 ALA A CA 1
ATOM 1511 C C . ALA A 1 200 ? -8.362 21.407 8.563 1.00 41.68 200 ALA A C 1
ATOM 1512 O O . ALA A 1 200 ? -7.947 21.053 9.668 1.00 45.16 200 ALA A O 1
ATOM 1514 N N . LYS A 1 201 ? -8.236 20.673 7.472 1.00 41.44 201 LYS A N 1
ATOM 1515 C CA . LYS A 1 201 ? -7.604 19.361 7.528 1.00 49.16 201 LYS A CA 1
ATOM 1516 C C . LYS A 1 201 ? -6.156 19.486 8.038 1.00 50.94 201 LYS A C 1
ATOM 1517 O O . LYS A 1 201 ? -5.696 18.650 8.787 1.00 49.24 201 LYS A O 1
ATOM 1523 N N . GLN A 1 202 ? -5.486 20.575 7.698 1.00 51.36 202 GLN A N 1
ATOM 1524 C CA . GLN A 1 202 ? -4.100 20.730 8.108 1.00 54.39 202 GLN A CA 1
ATOM 1525 C C . GLN A 1 202 ? -3.905 21.206 9.502 1.00 52.82 202 GLN A C 1
ATOM 1526 O O . GLN A 1 202 ? -2.927 20.839 10.126 1.00 53.38 202 GLN A O 1
ATOM 1532 N N . ASN A 1 203 ? -4.800 22.074 9.971 1.00 50.51 203 ASN A N 1
ATOM 1533 C CA . ASN A 1 203 ? -4.658 22.744 11.226 1.00 48.72 203 ASN A CA 1
ATOM 1534 C C . ASN A 1 203 ? -5.651 22.304 12.286 1.00 47.41 203 ASN A C 1
ATOM 1535 O O . ASN A 1 203 ? -5.612 22.817 13.373 1.00 48.44 203 ASN A O 1
ATOM 1540 N N . GLY A 1 204 ? -6.520 21.371 11.957 1.00 48.91 204 GLY A N 1
ATOM 1541 C CA . GLY A 1 204 ? -7.684 21.077 12.761 1.00 49.24 204 GLY A CA 1
ATOM 1542 C C . GLY A 1 204 ? -8.594 22.251 13.147 1.00 50.71 204 GLY A C 1
ATOM 1543 O O . GLY A 1 204 ? -8.307 23.458 12.879 1.00 45.47 204 GLY A O 1
ATOM 1544 N N . LEU A 1 205 ? -9.706 21.891 13.816 1.00 48.20 205 LEU A N 1
ATOM 1545 C CA . LEU A 1 205 ? -10.689 22.883 14.294 1.00 43.97 205 LEU A CA 1
ATOM 1546 C C . LEU A 1 205 ? -10.757 22.663 15.823 1.00 46.36 205 LEU A C 1
ATOM 1547 O O . LEU A 1 205 ? -11.424 21.735 16.311 1.00 43.94 205 LEU A O 1
ATOM 1552 N N . TYR A 1 206 ? -10.088 23.546 16.556 1.00 47.66 206 TYR A N 1
ATOM 1553 C CA . TYR A 1 206 ? -9.501 23.199 17.829 1.00 47.93 206 TYR A CA 1
ATOM 1554 C C . TYR A 1 206 ? -9.408 24.424 18.689 1.00 48.31 206 TYR A C 1
ATOM 1555 O O . TYR A 1 206 ? -8.923 25.479 18.225 1.00 48.72 206 TYR A O 1
ATOM 1564 N N . TYR A 1 207 ? -9.847 24.307 19.946 1.00 45.38 207 TYR A N 1
ATOM 1565 C CA . TYR A 1 207 ? -9.388 25.195 21.008 1.00 42.72 207 TYR A CA 1
ATOM 1566 C C . TYR A 1 207 ? -8.788 24.342 22.167 1.00 44.89 207 TYR A C 1
ATOM 1567 O O . TYR A 1 207 ? -9.043 23.125 22.280 1.00 45.02 207 TYR A O 1
ATOM 1576 N N . SER A 1 208 ? -7.945 24.972 22.967 1.00 46.66 208 SER A N 1
ATOM 1577 C CA . SER A 1 208 ? -7.230 24.207 24.030 1.00 48.52 208 SER A CA 1
ATOM 1578 C C . SER A 1 208 ? -8.189 23.953 25.185 1.00 51.39 208 SER A C 1
ATOM 1579 O O . SER A 1 208 ? -9.050 24.806 25.480 1.00 51.35 208 SER A O 1
ATOM 1582 N N . PRO A 1 209 ? -7.985 22.846 25.911 1.00 54.47 209 PRO A N 1
ATOM 1583 C CA . PRO A 1 209 ? -8.726 22.651 27.190 1.00 53.05 209 PRO A CA 1
ATOM 1584 C C . PRO A 1 209 ? -8.780 23.914 28.044 1.00 49.64 209 PRO A C 1
ATOM 1585 O O . PRO A 1 209 ? -9.814 24.268 28.585 1.00 53.13 209 PRO A O 1
ATOM 1589 N N . GLU A 1 210 ? -7.702 24.670 28.071 1.00 49.84 210 GLU A N 1
ATOM 1590 C CA . GLU A 1 210 ? -7.666 25.898 28.844 1.00 50.57 210 GLU A CA 1
ATOM 1591 C C . GLU A 1 210 ? -8.509 27.018 28.201 1.00 49.35 210 GLU A C 1
ATOM 1592 O O . GLU A 1 210 ? -9.141 27.837 28.901 1.00 41.41 210 GLU A O 1
ATOM 1598 N N . GLN A 1 211 ? -8.489 27.093 26.868 1.00 48.64 211 GLN A N 1
ATOM 1599 C CA . GLN A 1 211 ? -9.377 28.083 26.189 1.00 47.54 211 GLN A CA 1
ATOM 1600 C C . GLN A 1 211 ? -10.835 27.781 26.516 1.00 38.16 211 GLN A C 1
ATOM 1601 O O . GLN A 1 211 ? -11.562 28.651 26.962 1.00 37.63 211 GLN A O 1
ATOM 1607 N N . LEU A 1 212 ? -11.195 26.534 26.354 1.00 38.68 212 LEU A N 1
ATOM 1608 C CA . LEU A 1 212 ? -12.551 26.084 26.543 1.00 45.76 212 LEU A CA 1
ATOM 1609 C C . LEU A 1 212 ? -13.049 26.394 27.964 1.00 50.87 212 LEU A C 1
ATOM 1610 O O . LEU A 1 212 ? -14.159 26.929 28.118 1.00 49.78 212 LEU A O 1
ATOM 1615 N N . ALA A 1 213 ? -12.205 26.134 28.976 1.00 50.78 213 ALA A N 1
ATOM 1616 C CA . ALA A 1 213 ? -12.539 26.459 30.395 1.00 49.39 213 ALA A CA 1
ATOM 1617 C C . ALA A 1 213 ? -12.623 27.918 30.620 1.00 49.39 213 ALA A C 1
ATOM 1618 O O . ALA A 1 213 ? -13.133 28.357 31.646 1.00 51.78 213 ALA A O 1
ATOM 1620 N N . SER A 1 214 ? -12.125 28.717 29.690 1.00 46.33 214 SER A N 1
ATOM 1621 C CA . SER A 1 214 ? -12.154 30.172 29.874 1.00 45.53 214 SER A CA 1
ATOM 1622 C C . SER A 1 214 ? -13.375 30.862 29.335 1.00 45.02 214 SER A C 1
ATOM 1623 O O . SER A 1 214 ? -13.524 32.066 29.516 1.00 44.25 214 SER A O 1
ATOM 1626 N N . LEU A 1 215 ? -14.282 30.127 28.699 1.00 45.73 215 LEU A N 1
ATOM 1627 C CA . LEU A 1 215 ? -15.534 30.758 28.252 1.00 44.84 215 LEU A CA 1
ATOM 1628 C C . LEU A 1 215 ? -16.254 31.424 29.434 1.00 47.02 215 LEU A C 1
ATOM 1629 O O . LEU A 1 215 ? -16.453 30.794 30.472 1.00 46.87 215 LEU A O 1
ATOM 1634 N N . THR A 1 216 ? -16.677 32.673 29.277 1.00 45.49 216 THR A N 1
ATOM 1635 C CA . THR A 1 216 ? -17.259 33.419 30.381 1.00 47.97 216 THR A CA 1
ATOM 1636 C C . THR A 1 216 ? -18.794 33.505 30.460 1.00 46.20 216 THR A C 1
ATOM 1637 O O . THR A 1 216 ? -19.311 34.185 31.324 1.00 50.55 216 THR A O 1
ATOM 1641 N N . MET A 1 217 ? -19.525 32.820 29.594 1.00 46.24 217 MET A N 1
ATOM 1642 C CA . MET A 1 217 ? -20.997 32.901 29.598 1.00 41.30 217 MET A CA 1
ATOM 1643 C C . MET A 1 217 ? -21.585 31.509 29.649 1.00 39.87 217 MET A C 1
ATOM 1644 O O . MET A 1 217 ? -20.887 30.504 29.448 1.00 40.69 217 MET A O 1
ATOM 1649 N N . PRO A 1 218 ? -22.869 31.422 29.942 1.00 36.06 218 PRO A N 1
ATOM 1650 C CA . PRO A 1 218 ? -23.435 30.071 29.959 1.00 35.41 218 PRO A CA 1
ATOM 1651 C C . PRO A 1 218 ? -23.348 29.354 28.608 1.00 33.69 218 PRO A C 1
ATOM 1652 O O . PRO A 1 218 ? -23.432 30.021 27.563 1.00 34.09 218 PRO A O 1
ATOM 1656 N N . VAL A 1 219 ? -23.193 28.035 28.638 1.00 30.56 219 VAL A N 1
ATOM 1657 C CA . VAL A 1 219 ? -22.965 27.217 27.489 1.00 30.11 219 VAL A CA 1
ATOM 1658 C C . VAL A 1 219 ? -23.866 26.049 27.547 1.00 33.33 219 VAL A C 1
ATOM 1659 O O . VAL A 1 219 ? -24.042 25.428 28.612 1.00 35.49 219 VAL A O 1
ATOM 1663 N N . LEU A 1 220 ? -24.495 25.772 26.419 1.00 33.72 220 LEU A N 1
ATOM 1664 C CA . LEU A 1 220 ? -25.196 24.578 26.187 1.00 31.30 220 LEU A CA 1
ATOM 1665 C C . LEU A 1 220 ? -24.507 23.770 25.119 1.00 35.37 220 LEU A C 1
ATOM 1666 O O . LEU A 1 220 ? -24.279 24.280 23.999 1.00 37.03 220 LEU A O 1
ATOM 1671 N N . VAL A 1 221 ? -24.244 22.498 25.378 1.00 32.58 221 VAL A N 1
ATOM 1672 C CA . VAL A 1 221 ? -23.616 21.589 24.428 1.00 29.53 221 VAL A CA 1
ATOM 1673 C C . VAL A 1 221 ? -24.517 20.480 24.028 1.00 33.76 221 VAL A C 1
ATOM 1674 O O . VAL A 1 221 ? -25.003 19.731 24.871 1.00 35.60 221 VAL A O 1
ATOM 1678 N N . LEU A 1 222 ? -24.744 20.317 22.714 1.00 32.02 222 LEU A N 1
ATOM 1679 C CA . LEU A 1 222 ? -25.683 19.346 22.173 1.00 30.13 222 LEU A CA 1
ATOM 1680 C C . LEU A 1 222 ? -25.008 18.417 21.241 1.00 32.03 222 LEU A C 1
ATOM 1681 O O . LEU A 1 222 ? -24.123 18.832 20.477 1.00 33.10 222 LEU A O 1
ATOM 1686 N N . GLY A 1 223 ? -25.489 17.191 21.152 1.00 33.74 223 GLY A N 1
ATOM 1687 C CA . GLY A 1 223 ? -24.965 16.318 20.131 1.00 30.04 223 GLY A CA 1
ATOM 1688 C C . GLY A 1 223 ? -25.849 15.177 19.889 1.00 37.65 223 GLY A C 1
ATOM 1689 O O . GLY A 1 223 ? -26.612 14.726 20.785 1.00 38.12 223 GLY A O 1
ATOM 1690 N N . GLY A 1 224 ? -25.775 14.696 18.665 1.00 31.82 224 GLY A N 1
ATOM 1691 C CA . GLY A 1 224 ? -26.424 13.465 18.264 1.00 33.14 224 GLY A CA 1
ATOM 1692 C C . GLY A 1 224 ? -25.556 12.285 18.644 1.00 37.60 224 GLY A C 1
ATOM 1693 O O . GLY A 1 224 ? -24.348 12.299 18.416 1.00 39.50 224 GLY A O 1
ATOM 1694 N N . LYS A 1 225 ? -26.187 11.234 19.174 1.00 35.88 225 LYS A N 1
ATOM 1695 C CA . LYS A 1 225 ? -25.434 10.112 19.706 1.00 37.51 225 LYS A CA 1
ATOM 1696 C C . LYS A 1 225 ? -24.823 9.313 18.580 1.00 40.33 225 LYS A C 1
ATOM 1697 O O . LYS A 1 225 ? -23.769 8.705 18.766 1.00 40.46 225 LYS A O 1
ATOM 1703 N N . ASN A 1 226 ? -25.513 9.305 17.430 1.00 42.45 226 ASN A N 1
ATOM 1704 C CA . ASN A 1 226 ? -25.078 8.624 16.207 1.00 39.32 226 ASN A CA 1
ATOM 1705 C C . ASN A 1 226 ? -24.343 9.480 15.187 1.00 41.52 226 ASN A C 1
ATOM 1706 O O . ASN A 1 226 ? -24.293 9.144 14.030 1.00 45.58 226 ASN A O 1
ATOM 1711 N N . ASP A 1 227 ? -23.760 10.576 15.621 1.00 40.19 227 ASP A N 1
ATOM 1712 C CA . ASP A 1 227 ? -23.211 11.569 14.729 1.00 42.10 227 ASP A CA 1
ATOM 1713 C C . ASP A 1 227 ? -21.862 11.005 14.319 1.00 46.97 227 ASP A C 1
ATOM 1714 O O . ASP A 1 227 ? -21.026 10.735 15.170 1.00 43.76 227 ASP A O 1
ATOM 1719 N N . VAL A 1 228 ? -21.654 10.895 13.019 1.00 48.60 228 VAL A N 1
ATOM 1720 C CA . VAL A 1 228 ? -20.533 10.143 12.441 1.00 52.08 228 VAL A CA 1
ATOM 1721 C C . VAL A 1 228 ? -19.375 11.096 12.121 1.00 48.66 228 VAL A C 1
ATOM 1722 O O . VAL A 1 228 ? -18.271 10.700 11.865 1.00 45.03 228 VAL A O 1
ATOM 1726 N N . MET A 1 229 ? -19.612 12.378 12.280 1.00 49.45 229 MET A N 1
ATOM 1727 C CA . MET A 1 229 ? -18.673 13.391 11.919 1.00 47.38 229 MET A CA 1
ATOM 1728 C C . MET A 1 229 ? -17.963 14.049 13.092 1.00 49.30 229 MET A C 1
ATOM 1729 O O . MET A 1 229 ? -16.773 14.432 13.006 1.00 41.35 229 MET A O 1
ATOM 1734 N N . VAL A 1 230 ? -18.736 14.367 14.136 1.00 47.18 230 VAL A N 1
ATOM 1735 C CA . VAL A 1 230 ? -18.185 14.896 15.386 1.00 40.58 230 VAL A CA 1
ATOM 1736 C C . VAL A 1 230 ? -18.768 13.847 16.309 1.00 44.93 230 VAL A C 1
ATOM 1737 O O . VAL A 1 230 ? -19.957 13.891 16.630 1.00 41.49 230 VAL A O 1
ATOM 1741 N N . PRO A 1 231 ? -17.966 12.828 16.618 1.00 44.12 231 PRO A N 1
ATOM 1742 C CA . PRO A 1 231 ? -18.451 11.674 17.344 1.00 43.10 231 PRO A CA 1
ATOM 1743 C C . PRO A 1 231 ? -18.903 12.047 18.752 1.00 35.50 231 PRO A C 1
ATOM 1744 O O . PRO A 1 231 ? -18.392 13.003 19.319 1.00 40.27 231 PRO A O 1
ATOM 1748 N N . VAL A 1 232 ? -19.887 11.308 19.265 1.00 38.34 232 VAL A N 1
ATOM 1749 C CA . VAL A 1 232 ? -20.476 11.661 20.617 1.00 36.24 232 VAL A CA 1
ATOM 1750 C C . VAL A 1 232 ? -19.392 11.818 21.692 1.00 38.40 232 VAL A C 1
ATOM 1751 O O . VAL A 1 232 ? -19.422 12.771 22.523 1.00 38.99 232 VAL A O 1
ATOM 1755 N N . ARG A 1 233 ? -18.332 10.991 21.620 1.00 39.87 233 ARG A N 1
ATOM 1756 C CA . ARG A 1 233 ? -17.222 11.134 22.581 1.00 38.06 233 ARG A CA 1
ATOM 1757 C C . ARG A 1 233 ? -16.562 12.489 22.577 1.00 38.17 233 ARG A C 1
ATOM 1758 O O . ARG A 1 233 ? -16.230 13.047 23.645 1.00 34.19 233 ARG A O 1
ATOM 1766 N N . LYS A 1 234 ? -16.429 13.117 21.399 1.00 35.22 234 LYS A N 1
ATOM 1767 C CA . LYS A 1 234 ? -15.899 14.495 21.409 1.00 34.43 234 LYS A CA 1
ATOM 1768 C C . LYS A 1 234 ? -16.904 15.502 21.983 1.00 29.82 234 LYS A C 1
ATOM 1769 O O . LYS A 1 234 ? -16.546 16.480 22.612 1.00 35.02 234 LYS A O 1
ATOM 1775 N N . VAL A 1 235 ? -18.195 15.317 21.704 1.00 36.44 235 VAL A N 1
ATOM 1776 C CA . VAL A 1 235 ? -19.211 16.221 22.328 1.00 39.15 235 VAL A CA 1
ATOM 1777 C C . VAL A 1 235 ? -19.190 16.082 23.879 1.00 35.64 235 VAL A C 1
ATOM 1778 O O . VAL A 1 235 ? -19.209 17.057 24.585 1.00 39.18 235 VAL A O 1
ATOM 1782 N N . ILE A 1 236 ? -19.007 14.850 24.377 1.00 40.96 236 ILE A N 1
ATOM 1783 C CA . ILE A 1 236 ? -18.849 14.602 25.846 1.00 37.80 236 ILE A CA 1
ATOM 1784 C C . ILE A 1 236 ? -17.631 15.260 26.397 1.00 40.31 236 ILE A C 1
ATOM 1785 O O . ILE A 1 236 ? -17.689 15.911 27.458 1.00 37.91 236 ILE A O 1
ATOM 1790 N N . ASP A 1 237 ? -16.510 15.178 25.658 1.00 39.31 237 ASP A N 1
ATOM 1791 C CA . ASP A 1 237 ? -15.313 15.834 26.104 1.00 38.15 237 ASP A CA 1
ATOM 1792 C C . ASP A 1 237 ? -15.603 17.273 26.263 1.00 36.11 237 ASP A C 1
ATOM 1793 O O . ASP A 1 237 ? -15.028 17.898 27.106 1.00 36.61 237 ASP A O 1
ATOM 1798 N N . GLN A 1 238 ? -16.401 17.868 25.351 1.00 33.08 238 GLN A N 1
ATOM 1799 C CA . GLN A 1 238 ? -16.626 19.318 25.461 1.00 33.62 238 GLN A CA 1
ATOM 1800 C C . GLN A 1 238 ? -17.474 19.622 26.678 1.00 30.43 238 GLN A C 1
ATOM 1801 O O . GLN A 1 238 ? -17.286 20.606 27.373 1.00 35.41 238 GLN A O 1
ATOM 1807 N N . ILE A 1 239 ? -18.460 18.766 26.887 1.00 31.66 239 ILE A N 1
ATOM 1808 C CA . ILE A 1 239 ? -19.309 18.927 28.126 1.00 38.46 239 ILE A CA 1
ATOM 1809 C C . ILE A 1 239 ? -18.412 18.906 29.399 1.00 37.84 239 ILE A C 1
ATOM 1810 O O . ILE A 1 239 ? -18.569 19.708 30.299 1.00 37.81 239 ILE A O 1
ATOM 1815 N N . LEU A 1 240 ? -17.462 17.983 29.437 1.00 39.99 240 LEU A N 1
ATOM 1816 C CA . LEU A 1 240 ? -16.515 17.899 30.584 1.00 39.83 240 LEU A CA 1
ATOM 1817 C C . LEU A 1 240 ? -15.401 18.925 30.560 1.00 42.52 240 LEU A C 1
ATOM 1818 O O . LEU A 1 240 ? -14.908 19.266 31.622 1.00 39.50 240 LEU A O 1
ATOM 1823 N N . ALA A 1 241 ? -15.060 19.513 29.413 1.00 41.79 241 ALA A N 1
ATOM 1824 C CA . ALA A 1 241 ? -13.978 20.538 29.358 1.00 36.23 241 ALA A CA 1
ATOM 1825 C C . ALA A 1 241 ? -14.494 21.904 29.678 1.00 41.45 241 ALA A C 1
ATOM 1826 O O . ALA A 1 241 ? -13.731 22.795 30.016 1.00 34.76 241 ALA A O 1
ATOM 1828 N N . ILE A 1 242 ? -15.806 22.119 29.541 1.00 39.96 242 ILE A N 1
ATOM 1829 C CA . ILE A 1 242 ? -16.345 23.447 29.787 1.00 38.45 242 ILE A CA 1
ATOM 1830 C C . ILE A 1 242 ? -17.167 23.308 31.062 1.00 43.48 242 ILE A C 1
ATOM 1831 O O . ILE A 1 242 ? -18.245 22.724 31.019 1.00 40.94 242 ILE A O 1
ATOM 1836 N N . PRO A 1 243 ? -16.665 23.876 32.171 1.00 45.48 243 PRO A N 1
ATOM 1837 C CA . PRO A 1 243 ? -17.223 23.702 33.514 1.00 45.60 243 PRO A CA 1
ATOM 1838 C C . PRO A 1 243 ? -18.722 24.030 33.619 1.00 44.74 243 PRO A C 1
ATOM 1839 O O . PRO A 1 243 ? -19.502 23.173 34.040 1.00 41.46 243 PRO A O 1
ATOM 1843 N N . GLN A 1 244 ? -19.091 25.251 33.249 1.00 40.09 244 GLN A N 1
ATOM 1844 C CA . GLN A 1 244 ? -20.480 25.684 33.306 1.00 37.81 244 GLN A CA 1
ATOM 1845 C C . GLN A 1 244 ? -21.381 25.038 32.309 1.00 33.80 244 GLN A C 1
ATOM 1846 O O . GLN A 1 244 ? -22.569 25.304 32.350 1.00 41.63 244 GLN A O 1
ATOM 1852 N N . ALA A 1 245 ? -20.900 24.152 31.438 1.00 39.94 245 ALA A N 1
ATOM 1853 C CA . ALA A 1 245 ? -21.741 23.709 30.312 1.00 39.29 245 ALA A CA 1
ATOM 1854 C C . ALA A 1 245 ? -22.797 22.692 30.661 1.00 39.39 245 ALA A C 1
ATOM 1855 O O . ALA A 1 245 ? -22.513 21.627 31.254 1.00 37.59 245 ALA A O 1
ATOM 1857 N N . ILE A 1 246 ? -23.999 22.943 30.148 1.00 36.76 246 ILE A N 1
ATOM 1858 C CA . ILE A 1 246 ? -25.059 21.970 30.210 1.00 33.38 246 ILE A CA 1
ATOM 1859 C C . ILE A 1 246 ? -24.815 21.062 29.067 1.00 35.05 246 ILE A C 1
ATOM 1860 O O . ILE A 1 246 ? -24.359 21.521 28.028 1.00 34.03 246 ILE A O 1
ATOM 1865 N N . GLY A 1 247 ? -25.146 19.791 29.208 1.00 31.64 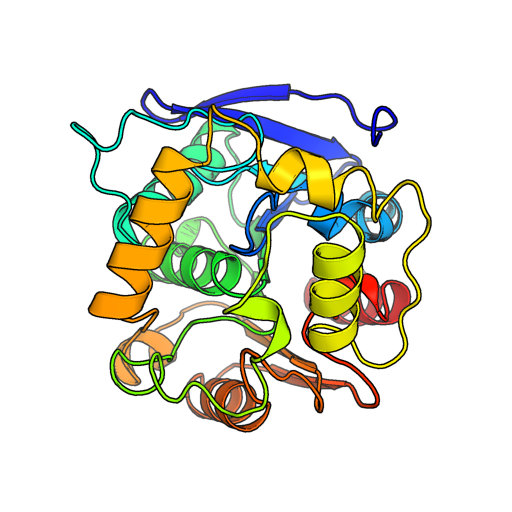247 GLY A N 1
ATOM 1866 C CA . GLY A 1 247 ? -24.979 18.837 28.153 1.00 29.21 247 GLY A CA 1
ATOM 1867 C C . GLY A 1 247 ? -26.225 18.079 27.844 1.00 34.88 247 GLY A C 1
ATOM 1868 O O . GLY A 1 247 ? -26.928 17.665 28.742 1.00 34.28 247 GLY A O 1
ATOM 1869 N N . HIS A 1 248 ? -26.520 17.903 26.558 1.00 32.34 248 HIS A N 1
ATOM 1870 C CA . HIS A 1 248 ? -27.702 17.220 26.127 1.00 34.96 248 HIS A CA 1
ATOM 1871 C C . HIS A 1 248 ? -27.374 16.380 24.911 1.00 34.85 248 HIS A C 1
ATOM 1872 O O . HIS A 1 248 ? -26.855 16.895 23.869 1.00 34.50 248 HIS A O 1
ATOM 1879 N N . VAL A 1 249 ? -27.602 15.081 25.027 1.00 31.54 249 VAL A N 1
ATOM 1880 C CA . VAL A 1 249 ? -27.339 14.124 23.947 1.00 30.87 249 VAL A CA 1
ATOM 1881 C C . VAL A 1 249 ? -28.590 13.494 23.485 1.00 33.24 249 VAL A C 1
ATOM 1882 O O . VAL A 1 249 ? -29.389 13.083 24.325 1.00 34.77 249 VAL A O 1
ATOM 1886 N N . PHE A 1 250 ? -28.843 13.540 22.158 1.00 30.46 250 PHE A N 1
ATOM 1887 C CA . PHE A 1 250 ? -30.050 13.081 21.521 1.00 30.66 250 PHE A CA 1
ATOM 1888 C C . PHE A 1 250 ? -29.771 11.696 20.959 1.00 35.57 250 PHE A C 1
ATOM 1889 O O . PHE A 1 250 ? -28.765 11.483 20.300 1.00 36.86 250 PHE A O 1
ATOM 1897 N N . PRO A 1 251 ? -30.663 10.754 21.181 1.00 36.92 251 PRO A N 1
ATOM 1898 C CA . PRO A 1 251 ? -30.564 9.449 20.606 1.00 39.80 251 PRO A CA 1
ATOM 1899 C C . PRO A 1 251 ? -31.239 9.388 19.213 1.00 40.33 251 PRO A C 1
ATOM 1900 O O . PRO A 1 251 ? -32.029 10.277 18.854 1.00 38.48 251 PRO A O 1
ATOM 1904 N N . ASN A 1 252 ? -30.930 8.326 18.472 1.00 38.59 252 ASN A N 1
ATOM 1905 C CA . ASN A 1 252 ? -31.361 8.141 17.093 1.00 42.46 252 ASN A CA 1
ATOM 1906 C C . ASN A 1 252 ? -31.184 9.425 16.253 1.00 38.67 252 ASN A C 1
ATOM 1907 O O . ASN A 1 252 ? -32.134 9.927 15.647 1.00 39.37 252 ASN A O 1
ATOM 1912 N N . CYS A 1 253 ? -29.973 9.948 16.289 1.00 33.65 253 CYS A N 1
ATOM 1913 C CA . CYS A 1 253 ? -29.715 11.254 15.769 1.00 39.04 253 CYS A CA 1
ATOM 1914 C C . CYS A 1 253 ? -28.276 11.385 15.319 1.00 41.53 253 CYS A C 1
ATOM 1915 O O . CYS A 1 253 ? -27.347 10.989 16.031 1.00 37.31 253 CYS A O 1
ATOM 1918 N N . GLY A 1 254 ? -28.124 11.892 14.082 1.00 40.34 254 GLY A N 1
ATOM 1919 C CA . GLY A 1 254 ? -26.831 12.068 13.438 1.00 39.54 254 GLY A CA 1
ATOM 1920 C C . GLY A 1 254 ? -26.344 13.455 13.711 1.00 39.72 254 GLY A C 1
ATOM 1921 O O . GLY A 1 254 ? -26.580 14.013 14.773 1.00 43.64 254 GLY A O 1
ATOM 1922 N N . HIS A 1 255 ? -25.684 14.046 12.732 1.00 36.42 255 HIS A N 1
ATOM 1923 C CA . HIS A 1 255 ? -25.001 15.287 12.935 1.00 38.12 255 HIS A CA 1
ATOM 1924 C C . HIS A 1 255 ? -25.970 16.483 12.807 1.00 39.75 255 HIS A C 1
ATOM 1925 O O . HIS A 1 255 ? -25.628 17.595 13.153 1.00 46.40 255 HIS A O 1
ATOM 1932 N N . TRP A 1 256 ? -27.135 16.286 12.243 1.00 40.72 256 TRP A N 1
ATOM 1933 C CA . TRP A 1 256 ? -27.964 17.440 11.976 1.00 41.88 256 TRP A CA 1
ATOM 1934 C C . TRP A 1 256 ? -29.129 17.542 12.935 1.00 39.83 256 TRP A C 1
ATOM 1935 O O . TRP A 1 256 ? -30.243 17.334 12.569 1.00 39.65 256 TRP A O 1
ATOM 1946 N N . VAL A 1 257 ? -28.843 17.866 14.177 1.00 38.90 257 VAL A N 1
ATOM 1947 C CA . VAL A 1 257 ? -29.862 17.876 15.191 1.00 40.79 257 VAL A CA 1
ATOM 1948 C C . VAL A 1 257 ? -30.989 18.804 14.804 1.00 39.36 257 VAL A C 1
ATOM 1949 O O . VAL A 1 257 ? -32.113 18.423 14.828 1.00 37.35 257 VAL A O 1
ATOM 1953 N N . MET A 1 258 ? -30.651 20.023 14.443 1.00 39.64 258 MET A N 1
ATOM 1954 C CA . MET A 1 258 ? -31.639 21.020 14.101 1.00 40.22 258 MET A CA 1
ATOM 1955 C C . MET A 1 258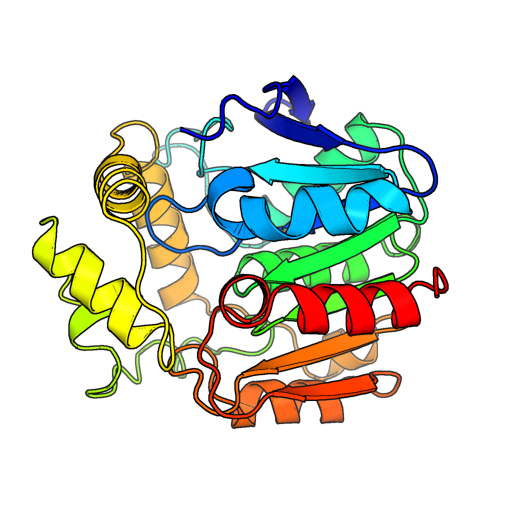 ? -32.580 20.583 13.001 1.00 39.28 258 MET A C 1
ATOM 1956 O O . MET A 1 258 ? -33.642 21.105 12.883 1.00 42.86 258 MET A O 1
ATOM 1961 N N . ILE A 1 259 ? -32.170 19.630 12.194 1.00 40.28 259 ILE A N 1
ATOM 1962 C CA . ILE A 1 259 ? -32.953 19.200 11.079 1.00 38.40 259 ILE A CA 1
ATOM 1963 C C . ILE A 1 259 ? -33.636 17.912 11.404 1.00 39.51 259 ILE A C 1
ATOM 1964 O O . ILE A 1 259 ? -34.740 17.700 11.028 1.00 34.61 259 ILE A O 1
ATOM 1969 N N . GLU A 1 260 ? -32.956 17.050 12.118 1.00 36.91 260 GLU A N 1
ATOM 1970 C CA . GLU A 1 260 ? -33.535 15.743 12.394 1.00 35.12 260 GLU A CA 1
ATOM 1971 C C . GLU A 1 260 ? -34.594 15.782 13.495 1.00 33.85 260 GLU A C 1
ATOM 1972 O O . GLU A 1 260 ? -35.456 14.907 13.519 1.00 37.70 260 GLU A O 1
ATOM 1978 N N . TYR A 1 261 ? -34.463 16.726 14.422 1.00 37.72 261 TYR A N 1
ATOM 1979 C CA . TYR A 1 261 ? -35.420 16.961 15.592 1.00 39.08 261 TYR A CA 1
ATOM 1980 C C . TYR A 1 261 ? -35.623 18.428 15.834 1.00 33.79 261 TYR A C 1
ATOM 1981 O O . TYR A 1 261 ? -35.189 19.000 16.857 1.00 37.85 261 TYR A O 1
ATOM 1990 N N . PRO A 1 262 ? -36.256 19.097 14.877 1.00 35.03 262 PRO A N 1
ATOM 1991 C CA . PRO A 1 262 ? -36.352 20.567 14.905 1.00 37.78 262 PRO A CA 1
ATOM 1992 C C . PRO A 1 262 ? -37.040 21.127 16.123 1.00 36.87 262 PRO A C 1
ATOM 1993 O O . PRO A 1 262 ? -36.618 22.098 16.708 1.00 39.17 262 PRO A O 1
ATOM 1997 N N . GLU A 1 263 ? -38.103 20.458 16.488 1.00 40.97 263 GLU A N 1
ATOM 1998 C CA . GLU A 1 263 ? -38.913 20.797 17.616 1.00 42.49 263 GLU A CA 1
ATOM 1999 C C . GLU A 1 263 ? -38.124 20.710 18.907 1.00 36.39 263 GLU A C 1
ATOM 2000 O O . GLU A 1 263 ? -37.999 21.665 19.622 1.00 37.39 263 GLU A O 1
ATOM 2006 N N . GLU A 1 264 ? -37.586 19.546 19.189 1.00 37.96 264 GLU A N 1
ATOM 2007 C CA . GLU A 1 264 ? -36.772 19.348 20.399 1.00 37.82 264 GLU A CA 1
ATOM 2008 C C . GLU A 1 264 ? -35.557 20.234 20.398 1.00 34.45 264 GLU A C 1
ATOM 2009 O O . GLU A 1 264 ? -35.196 20.731 21.411 1.00 33.72 264 GLU A O 1
ATOM 2015 N N . PHE A 1 265 ? -34.891 20.444 19.244 1.00 36.22 265 PHE A N 1
ATOM 2016 C CA . PHE A 1 265 ? -33.744 21.359 19.200 1.00 34.19 265 PHE A CA 1
ATOM 2017 C C . PHE A 1 265 ? -34.180 22.749 19.623 1.00 30.09 265 PHE A C 1
ATOM 2018 O O . PHE A 1 265 ? -33.567 23.441 20.386 1.00 35.05 265 PHE A O 1
ATOM 2026 N N . CYS A 1 266 ? -35.310 23.189 19.059 1.00 37.83 266 CYS A N 1
ATOM 2027 C CA . CYS A 1 266 ? -35.790 24.529 19.358 1.00 36.38 266 CYS A CA 1
ATOM 2028 C C . CYS A 1 266 ? -36.245 24.701 20.845 1.00 34.04 266 CYS A C 1
ATOM 2029 O O . CYS A 1 266 ? -35.937 25.717 21.517 1.00 38.25 266 CYS A O 1
ATOM 2032 N N . THR A 1 267 ? -36.966 23.701 21.332 1.00 32.72 267 THR A N 1
ATOM 2033 C CA . THR A 1 267 ? -37.397 23.687 22.777 1.00 37.80 267 THR A CA 1
ATOM 2034 C C . THR A 1 267 ? -36.224 23.737 23.722 1.00 32.37 267 THR A C 1
ATOM 2035 O O . THR A 1 267 ? -36.154 24.590 24.561 1.00 33.08 267 THR A O 1
ATOM 2039 N N . GLN A 1 268 ? -35.260 22.838 23.572 1.00 36.06 268 GLN A N 1
ATOM 2040 C CA . GLN A 1 268 ? -34.131 22.889 24.518 1.00 32.40 268 GLN A CA 1
ATOM 2041 C C . GLN A 1 268 ? -33.338 24.176 24.453 1.00 34.74 268 GLN A C 1
ATOM 2042 O O . GLN A 1 268 ? -32.888 24.717 25.511 1.00 33.93 268 GLN A O 1
ATOM 2048 N N . THR A 1 269 ? -33.114 24.705 23.221 1.00 32.72 269 THR A N 1
ATOM 2049 C CA . THR A 1 269 ? -32.335 25.942 23.164 1.00 29.20 269 THR A CA 1
ATOM 2050 C C . THR A 1 269 ? -33.133 27.147 23.640 1.00 32.20 269 THR A C 1
ATOM 2051 O O . THR A 1 269 ? -32.615 28.018 24.368 1.00 29.56 269 THR A O 1
ATOM 2055 N N . LEU A 1 270 ? -34.413 27.233 23.252 1.00 34.46 270 LEU A N 1
ATOM 2056 C CA . LEU A 1 270 ? -35.233 28.372 23.746 1.00 35.10 270 LEU A CA 1
ATOM 2057 C C . LEU A 1 270 ? -35.344 28.338 25.264 1.00 37.05 270 LEU A C 1
ATOM 2058 O O . LEU A 1 270 ? -35.227 29.346 25.944 1.00 37.73 270 LEU A O 1
ATOM 2063 N N . HIS A 1 271 ? -35.507 27.147 25.803 1.00 39.79 271 HIS A N 1
ATOM 2064 C CA . HIS A 1 271 ? -35.548 27.037 27.281 1.00 40.01 271 HIS A CA 1
ATOM 2065 C C . HIS A 1 271 ? -34.271 27.555 27.903 1.00 35.26 271 HIS A C 1
ATOM 2066 O O . HIS A 1 271 ? -34.262 28.326 28.843 1.00 34.57 271 HIS A O 1
ATOM 2073 N N . PHE A 1 272 ? -33.132 27.172 27.323 1.00 37.68 272 PHE A N 1
ATOM 2074 C CA . PHE A 1 272 ? -31.827 27.664 27.824 1.00 33.23 272 PHE A CA 1
ATOM 2075 C C . PHE A 1 272 ? -31.662 29.202 27.671 1.00 36.41 272 PHE A C 1
ATOM 2076 O O . PHE A 1 272 ? -31.028 29.905 28.460 1.00 33.42 272 PHE A O 1
ATOM 2084 N N . PHE A 1 273 ? -32.242 29.739 26.618 1.00 41.08 273 PHE A N 1
ATOM 2085 C CA . PHE A 1 273 ? -32.261 31.186 26.444 1.00 39.74 273 PHE A CA 1
ATOM 2086 C C . PHE A 1 273 ? -33.272 31.869 27.357 1.00 45.09 273 PHE A C 1
ATOM 2087 O O . PHE A 1 273 ? -33.329 33.075 27.357 1.00 41.75 273 PHE A O 1
ATOM 2095 N N . GLY A 1 274 ? -34.115 31.126 28.094 1.00 45.74 274 GLY A N 1
ATOM 2096 C CA . GLY A 1 274 ? -35.093 31.790 28.975 1.00 45.33 274 GLY A CA 1
ATOM 2097 C C . GLY A 1 274 ? -36.293 32.328 28.228 1.00 46.82 274 GLY A C 1
ATOM 2098 O O . GLY A 1 274 ? -36.821 33.366 28.594 1.00 52.36 274 GLY A O 1
ATOM 2099 N N . LYS A 1 275 ? -36.699 31.652 27.170 1.00 46.99 275 LYS A N 1
ATOM 2100 C CA . LYS A 1 275 ? -37.910 32.021 26.432 1.00 51.76 275 LYS A CA 1
ATOM 2101 C C . LYS A 1 275 ? -39.033 30.986 26.566 1.00 57.24 275 LYS A C 1
ATOM 2102 O O . LYS A 1 275 ? -39.966 31.010 25.790 1.00 61.49 275 LYS A O 1
ATOM 2108 N N . LEU A 1 276 ? -38.942 30.082 27.547 1.00 64.34 276 LEU A N 1
ATOM 2109 C CA . LEU A 1 276 ? -39.999 29.056 27.770 1.00 68.43 276 LEU A CA 1
ATOM 2110 C C . LEU A 1 276 ? -40.284 28.775 29.301 1.00 71.17 276 LEU A C 1
ATOM 2111 O O . LEU A 1 276 ? -39.781 27.806 29.913 1.00 72.18 276 LEU A O 1
#

CATH classification: 3.40.50.1820

Secondary structure (DSSP, 8-state):
--TTS--EEEEETTEEEEEEEE--SSEEEEE---STT--HHHHHTTTHHHHHTTSEEEEE--TTSTTS----TTT----HHHHHHHHHHHHHHTT--SEEEEEETHHHHHHHHHHHH-GGGEEEEEEES--SEE-TTTTT---GGGHHHHS--SSHHHHHHHHHHHSSS----HHHHHHHHHHTT-HHHHHHHHHHHHHHHHH-EE--HHHHHT--S-EEEEEETT-SSS-HHHHHHHHHHSTT-EEEEESS--S-HHHHSHHHHHHHHHHHHT--

Radius of gyration: 16.99 Å; Cα contacts (8 Å, |Δi|>4): 594; chains: 1; bounding box: 38×43×42 Å

Foldseek 3Di:
DQPVWDWDWFAQPNKTKTKTKAAADAEEEEFEAQAQLDFFCLQFVLQRVVCRPFHIYMYIGFALHDPIAPPQVVPDQLALVSRQSSVVSVLVRVPAAQHEYEYAASRLLNQLSNLLVPVRRHAEYEYALYQAAQFLVNLVPCPVLCVLRPVQPLDLVSLQVVVPSQWQDDDDDPVSSVSSSVSSPPPRRVSSSVSNVVNCNRGNSYDDLVSLCPRDHEYEQEYECAASNSHVVNSVVSQVSHVRYDYDYDYSTYRSCCPRPVPVVNVVSCVVVVRD